Protein AF-A0A1Y2U1Z0-F1 (afdb_monomer)

Solvent-accessible surface area (backbone atoms only — not comparable to full-atom values): 20322 Å² total; per-residue (Å²): 133,85,79,78,80,79,57,68,66,59,58,60,18,61,78,70,79,44,52,59,65,59,48,50,52,50,51,52,52,51,51,53,50,52,52,52,51,52,52,51,52,51,52,52,54,53,51,51,51,52,54,51,52,53,52,53,55,49,56,67,71,64,58,74,78,81,71,81,80,78,84,80,82,85,84,84,85,88,86,83,93,69,95,77,79,91,70,69,69,64,55,59,54,50,51,51,51,50,52,54,52,50,52,52,50,53,51,50,52,53,52,53,52,51,51,49,54,50,52,51,50,56,53,51,52,53,51,52,52,52,48,56,64,56,69,68,61,69,80,91,72,76,81,85,75,82,87,79,87,76,86,82,86,87,81,90,84,85,80,92,75,82,90,73,91,73,90,79,89,88,82,72,78,77,73,67,76,69,64,70,79,69,59,91,85,63,47,76,63,58,52,55,51,49,51,51,50,63,69,40,84,89,56,51,69,70,47,36,33,52,54,50,54,45,66,66,60,54,90,43,50,38,29,28,46,62,44,55,35,55,52,40,43,76,66,73,62,77,71,56,57,66,55,54,41,48,42,55,46,68,38,92,47,60,88,82,73,49,53,60,68,33,40,29,44,70,83,74,80,73,55,101,82,57,70,70,62,70,67,57,50,42,83,45,47,91,48,64,67,60,35,51,50,52,38,43,76,44,62,36,46,61,47,96,62,62,48,68,63,77,80,61,56,70,86,75,77,81,66,65,86,120

Sequence (322 aa):
MELEPADPRRIAARAVGRTPEEHAAIEHMLARRRAKRAARSQQYQQHDNHRQIQKQQHQQHTQPRRTQQVQPSTSAAAAAAVNDVPGATNSAAELTLYHLRRLKQEYHQRRDASIEIKHELETAIQRIENHLLRSTRVPEQLPSMPRHSMMDDSPHHSPDYHSSESASDDSDSDMDAITYLEPPGSTRELVAIRTIIRTEPMLSDLSKIILLLVTQIPPGCFTTYSNIHQHLLSVWGECDVRQIGQVLTECPFTNYIVPCHRVVGSWSRLGPSAKPQLLDFGMHCQDIEDTYDRLRDEGVKFYDNGAPVGDPFSDFWGCPRI

Mean predicted aligned error: 18.96 Å

Secondary structure (DSSP, 8-state):
---PPPPHHHHHHHTTT--HHHHHHHHHHHHHHHHHHHHHHHHHHHHHHHHHHHHHHHHHHTS------PPPP------------TTSHHHHHHHHHHHHHHHHHHHHHHHHHHHHHHHHHHHHHHHHHHHHHHHT---S------------------------------SSSSSSTT---PPTT--HHHHHHHHHHHH-TTS-HHHHHHHHHHTTSPTT--EEHHHHHHHHHHHTS---HHHHHHHHHS-TTTTTTS-GGGEE-------TTS--------TT-S-HHHHHHHHHHTT--B-TTSPBSSPPP----SPPP-

Foldseek 3Di:
DDDDPDDVLCVVCVVVVHDSVVVVVVVVVVVVVVVVVVVVVVVVVVVVVVVVVVVVVVVVVPPPPPPDDDDDDDDDDDDDDDDDPPDDPVVVVVVVVVVVVVVVVVVVVVVVVVVVVVVVVVVVVVVVVVVVVVVPPDPPDDDDDDDDDDDDDDDDDDDDDDDDDDDDPPDDPPVVVPPDPPDVPDDPLLVVLLVCLVPPPPDDPVLSQLLNQQSVADQLAAAELVLSQVVCCVAPNDDDSVNSLVSLQPPPCNPPRGLLLRYFYDDPPDDPPDQLDQGRRGPNCPDSVVSLVRSVVSPFDADPSRHTDDDHDNPGDHGDDD

pLDDT: mean 74.1, std 17.86, range [37.25, 95.38]

Structure (mmCIF, N/CA/C/O backbone):
data_AF-A0A1Y2U1Z0-F1
#
_entry.id   AF-A0A1Y2U1Z0-F1
#
loop_
_atom_site.group_PDB
_atom_site.id
_atom_site.type_symbol
_atom_site.label_atom_id
_atom_site.label_alt_id
_atom_site.label_comp_id
_atom_site.label_asym_id
_atom_site.label_entity_id
_atom_site.label_seq_id
_atom_site.pdbx_PDB_ins_code
_atom_site.Cartn_x
_atom_site.Cartn_y
_atom_site.Cartn_z
_atom_site.occupancy
_atom_site.B_iso_or_equiv
_atom_site.auth_seq_id
_atom_site.auth_comp_id
_atom_site.auth_asym_id
_atom_site.auth_atom_id
_atom_site.pdbx_PDB_model_num
ATOM 1 N N . MET A 1 1 ? -18.611 -40.067 36.013 1.00 47.81 1 MET A N 1
ATOM 2 C CA . MET A 1 1 ? -18.573 -39.393 34.701 1.00 47.81 1 MET A CA 1
ATOM 3 C C . MET A 1 1 ? -17.312 -38.561 34.691 1.00 47.81 1 MET A C 1
ATOM 5 O O . MET A 1 1 ? -17.290 -37.514 35.322 1.00 47.81 1 MET A O 1
ATOM 9 N N . GLU A 1 2 ? -16.242 -39.095 34.110 1.00 48.12 2 GLU A N 1
ATOM 10 C CA . GLU A 1 2 ? -14.990 -38.360 33.928 1.00 48.12 2 GLU A CA 1
ATOM 11 C C . GLU A 1 2 ? -15.213 -37.313 32.833 1.00 48.12 2 GLU A C 1
ATOM 13 O O . GLU A 1 2 ? -15.616 -37.645 31.718 1.00 48.12 2 GLU A O 1
ATOM 18 N N . LEU A 1 3 ? -15.050 -36.039 33.186 1.00 55.03 3 LEU A N 1
ATOM 19 C CA . LEU A 1 3 ? -15.096 -34.935 32.235 1.00 55.03 3 LEU A CA 1
ATOM 20 C C . LEU A 1 3 ? -13.755 -34.900 31.501 1.00 55.03 3 LEU A C 1
ATOM 22 O O . LEU A 1 3 ? -12.739 -34.508 32.069 1.00 55.03 3 LEU A O 1
ATOM 26 N N . GLU A 1 4 ? -13.769 -35.341 30.246 1.00 66.44 4 GLU A N 1
ATOM 27 C CA . GLU A 1 4 ? -12.648 -35.216 29.312 1.00 66.44 4 GLU A CA 1
ATOM 28 C C . GLU A 1 4 ? -12.175 -33.746 29.241 1.00 66.44 4 GLU A C 1
ATOM 30 O O . GLU A 1 4 ? -13.004 -32.845 29.051 1.00 66.44 4 GLU A O 1
ATOM 35 N N . PRO A 1 5 ? -10.868 -33.471 29.409 1.00 66.31 5 PRO A N 1
ATOM 36 C CA . PRO A 1 5 ? -10.341 -32.114 29.381 1.00 66.31 5 PRO A CA 1
ATOM 37 C C . PRO A 1 5 ? -10.528 -31.503 27.989 1.00 66.31 5 PRO A C 1
ATOM 39 O O . PRO A 1 5 ? -10.154 -32.082 26.971 1.00 66.31 5 PRO A O 1
ATOM 42 N N . ALA A 1 6 ? -11.121 -30.310 27.942 1.00 59.62 6 ALA A N 1
ATOM 43 C CA . ALA A 1 6 ? -11.444 -29.634 26.693 1.00 59.62 6 ALA A CA 1
ATOM 44 C C . ALA A 1 6 ? -10.183 -29.365 25.848 1.00 59.62 6 ALA A C 1
ATOM 46 O O . ALA A 1 6 ? -9.275 -28.655 26.281 1.00 59.62 6 ALA A O 1
ATOM 47 N N . ASP A 1 7 ? -10.160 -29.899 24.622 1.00 76.19 7 ASP A N 1
ATOM 48 C CA . ASP A 1 7 ? -9.087 -29.680 23.648 1.00 76.19 7 ASP A CA 1
ATOM 49 C C . ASP A 1 7 ? -8.914 -28.169 23.366 1.00 76.19 7 ASP A C 1
ATOM 51 O O . ASP A 1 7 ? -9.848 -27.527 22.861 1.00 76.19 7 ASP A O 1
ATOM 55 N N . PRO A 1 8 ? -7.734 -27.578 23.640 1.00 66.31 8 PRO A N 1
ATOM 56 C CA . PRO A 1 8 ? -7.479 -26.153 23.430 1.00 66.31 8 PRO A CA 1
ATOM 57 C C . PRO A 1 8 ? -7.717 -25.701 21.980 1.00 66.31 8 PRO A C 1
ATOM 59 O O . PRO A 1 8 ? -8.066 -24.542 21.745 1.00 66.31 8 PRO A O 1
ATOM 62 N N . ARG A 1 9 ? -7.627 -26.608 20.996 1.00 59.41 9 ARG A N 1
ATOM 63 C CA . ARG A 1 9 ? -7.921 -26.301 19.585 1.00 59.41 9 ARG A CA 1
ATOM 64 C C . ARG A 1 9 ? -9.399 -26.007 19.339 1.00 59.41 9 ARG A C 1
ATOM 66 O O . ARG A 1 9 ? -9.727 -25.180 18.489 1.00 59.41 9 ARG A O 1
ATOM 73 N N . ARG A 1 10 ? -10.301 -26.629 20.105 1.00 58.94 10 ARG A N 1
ATOM 74 C CA . ARG A 1 10 ? -11.745 -26.356 20.027 1.00 58.94 10 ARG A CA 1
ATOM 75 C C . ARG A 1 10 ? -12.113 -25.000 20.625 1.00 58.94 10 ARG A C 1
ATOM 77 O O . ARG A 1 10 ? -13.063 -24.378 20.156 1.00 58.94 10 ARG A O 1
ATOM 84 N N . ILE A 1 11 ? -11.362 -24.528 21.621 1.00 58.69 11 ILE A N 1
ATOM 85 C CA . ILE A 1 11 ? -11.608 -23.239 22.282 1.00 58.69 11 ILE A CA 1
ATOM 86 C C . ILE A 1 11 ? -11.238 -22.076 21.347 1.00 58.69 11 ILE A C 1
ATOM 88 O O . ILE A 1 11 ? -12.025 -21.144 21.193 1.00 58.69 11 ILE A O 1
ATOM 92 N N . ALA A 1 12 ? -10.101 -22.169 20.647 1.00 56.72 12 ALA A N 1
ATOM 93 C CA . ALA A 1 12 ? -9.652 -21.139 19.704 1.00 56.72 12 ALA A CA 1
ATOM 94 C C . ALA A 1 12 ? -10.573 -20.990 18.474 1.00 56.72 12 ALA A C 1
ATOM 96 O O . ALA A 1 12 ? -10.869 -19.873 18.054 1.00 56.72 12 ALA A O 1
ATOM 97 N N . ALA A 1 13 ? -11.093 -22.098 17.929 1.00 54.03 13 ALA A N 1
ATOM 98 C CA . ALA A 1 13 ? -11.997 -22.069 16.772 1.00 54.03 13 ALA A CA 1
ATOM 99 C C . ALA A 1 13 ? -13.337 -21.365 17.079 1.00 54.03 13 ALA A C 1
ATOM 101 O O . ALA A 1 13 ? -13.866 -20.616 16.252 1.00 54.03 13 ALA A O 1
ATOM 102 N N . ARG A 1 14 ? -13.858 -21.542 18.303 1.00 53.19 14 ARG A N 1
ATOM 103 C CA . ARG A 1 14 ? -15.154 -20.990 18.732 1.00 53.19 14 ARG A CA 1
ATOM 104 C C . ARG A 1 14 ? -15.142 -19.465 18.876 1.00 53.19 14 ARG A C 1
ATOM 106 O O . ARG A 1 14 ? -16.174 -18.840 18.662 1.00 53.19 14 ARG A O 1
ATOM 113 N N . ALA A 1 15 ? -13.986 -18.868 19.175 1.00 54.25 15 ALA A N 1
ATOM 114 C CA . ALA A 1 15 ? -13.829 -17.419 19.325 1.00 54.25 15 ALA A CA 1
ATOM 115 C C . ALA A 1 15 ? -13.980 -16.639 18.003 1.00 54.25 15 ALA A C 1
ATOM 117 O O . ALA A 1 15 ? -14.253 -15.442 18.024 1.00 54.25 15 ALA A O 1
ATOM 118 N N . VAL A 1 16 ? -13.827 -17.309 16.854 1.00 62.38 16 VAL A N 1
ATOM 119 C CA . VAL A 1 16 ? -13.842 -16.676 15.519 1.00 62.38 16 VAL A CA 1
ATOM 120 C C . VAL A 1 16 ? -15.022 -17.168 14.666 1.00 62.38 16 VAL A C 1
ATOM 122 O O . VAL A 1 16 ? -15.126 -16.825 13.492 1.00 62.38 16 VAL A O 1
ATOM 125 N N . GLY A 1 17 ? -15.923 -17.978 15.236 1.00 73.88 17 GLY A N 1
ATOM 126 C CA . GLY A 1 17 ? -17.068 -18.545 14.515 1.00 73.88 17 GLY A CA 1
ATOM 127 C C . GLY A 1 17 ? -16.687 -19.518 13.391 1.00 73.88 17 GLY A C 1
ATOM 128 O O . GLY A 1 17 ? -17.481 -19.718 12.479 1.00 73.88 17 GLY A O 1
ATOM 129 N N . ARG A 1 18 ? -15.483 -20.104 13.432 1.00 78.12 18 ARG A N 1
ATOM 130 C CA . ARG A 1 18 ? -14.975 -21.033 12.409 1.00 78.12 18 ARG A CA 1
ATOM 131 C C . ARG A 1 18 ? -15.075 -22.473 12.883 1.00 78.12 18 ARG A C 1
ATOM 133 O O . ARG A 1 18 ? -14.987 -22.748 14.084 1.00 78.12 18 ARG A O 1
ATOM 140 N N . THR A 1 19 ? -15.211 -23.408 11.949 1.00 87.56 19 THR A N 1
ATOM 141 C CA . THR A 1 19 ? -15.118 -24.827 12.304 1.00 87.56 19 THR A CA 1
ATOM 142 C C . THR A 1 19 ? -13.666 -25.180 12.674 1.00 87.56 19 THR A C 1
ATOM 144 O O . THR A 1 19 ? -12.720 -24.550 12.188 1.00 87.56 19 THR A O 1
ATOM 147 N N . PRO A 1 20 ? -13.434 -26.186 13.538 1.00 81.19 20 PRO A N 1
ATOM 148 C CA . PRO A 1 20 ? -12.078 -26.650 13.843 1.00 81.19 20 PRO A CA 1
ATOM 149 C C . PRO A 1 20 ? -11.282 -27.061 12.592 1.00 81.19 20 PRO A C 1
ATOM 151 O O . PRO A 1 20 ? -10.065 -26.884 12.546 1.00 81.19 20 PRO A O 1
ATOM 154 N N . GLU A 1 21 ? -11.972 -27.569 11.568 1.00 84.06 21 GLU A N 1
ATOM 155 C CA . GLU A 1 21 ? -11.393 -27.982 10.287 1.00 84.06 21 GLU A CA 1
ATOM 156 C C . GLU A 1 21 ? -10.905 -26.780 9.467 1.00 84.06 21 GLU A C 1
ATOM 158 O O . GLU A 1 21 ? -9.769 -26.783 8.989 1.00 84.06 21 GLU A O 1
ATOM 163 N N . GLU A 1 22 ? -11.702 -25.710 9.374 1.00 73.75 22 GLU A N 1
ATOM 164 C CA . GLU A 1 22 ? -11.304 -24.455 8.719 1.00 73.75 22 GLU A CA 1
ATOM 165 C C . GLU A 1 22 ? -10.096 -23.816 9.409 1.00 73.75 22 GLU A C 1
ATOM 167 O O . GLU A 1 22 ? -9.158 -23.363 8.751 1.00 73.75 22 GLU A O 1
ATOM 172 N N . HIS A 1 23 ? -10.085 -23.811 10.745 1.00 77.75 23 HIS A N 1
ATOM 173 C CA . HIS A 1 23 ? -8.959 -23.286 11.512 1.00 77.75 23 HIS A CA 1
ATOM 174 C C . HIS A 1 23 ? -7.678 -24.096 11.259 1.00 77.75 23 HIS A C 1
ATOM 176 O O . HIS A 1 23 ? -6.613 -23.520 11.030 1.00 77.75 23 HIS A O 1
ATOM 182 N N . ALA A 1 24 ? -7.772 -25.430 11.243 1.00 80.25 24 ALA A N 1
ATOM 183 C CA . ALA A 1 24 ? -6.641 -26.301 10.932 1.00 80.25 24 ALA A CA 1
ATOM 184 C C . ALA A 1 24 ? -6.125 -26.097 9.496 1.00 80.25 24 ALA A C 1
ATOM 186 O O . ALA A 1 24 ? -4.911 -26.075 9.277 1.00 80.25 24 ALA A O 1
ATOM 187 N N . ALA A 1 25 ? -7.021 -25.892 8.525 1.00 81.06 25 ALA A N 1
ATOM 188 C CA . ALA A 1 25 ? -6.651 -25.617 7.139 1.00 81.06 25 ALA A CA 1
ATOM 189 C C . ALA A 1 25 ? -5.894 -24.283 6.992 1.00 81.06 25 ALA A C 1
ATOM 191 O O . ALA A 1 25 ? -4.881 -24.220 6.287 1.00 81.06 25 ALA A O 1
ATOM 192 N N . ILE A 1 26 ? -6.339 -23.233 7.690 1.00 74.06 26 ILE A N 1
ATOM 193 C CA . ILE A 1 26 ? -5.667 -21.925 7.707 1.00 74.06 26 ILE A CA 1
ATOM 194 C C . ILE A 1 26 ? -4.293 -22.031 8.372 1.00 74.06 26 ILE A C 1
ATOM 196 O O . ILE A 1 26 ? -3.307 -21.567 7.799 1.00 74.06 26 ILE A O 1
ATOM 200 N N . GLU A 1 27 ? -4.192 -22.688 9.529 1.00 82.38 27 GLU A N 1
ATOM 201 C CA . GLU A 1 27 ? -2.908 -22.914 10.205 1.00 82.38 27 GLU A CA 1
ATOM 202 C C . GLU A 1 27 ? -1.927 -23.685 9.315 1.00 82.38 27 GLU A C 1
ATOM 204 O O . GLU A 1 27 ? -0.770 -23.291 9.166 1.00 82.38 27 GLU A O 1
ATOM 209 N N . HIS A 1 28 ? -2.393 -24.730 8.628 1.00 88.50 28 HIS A N 1
ATOM 210 C CA . HIS A 1 28 ? -1.566 -25.483 7.688 1.00 88.50 28 HIS A CA 1
ATOM 211 C C . HIS A 1 28 ? -1.103 -24.619 6.498 1.00 88.50 28 HIS A C 1
ATOM 213 O O . HIS A 1 28 ? 0.063 -24.675 6.089 1.00 88.50 28 HIS A O 1
ATOM 219 N N . MET A 1 29 ? -1.981 -23.768 5.957 1.00 86.31 29 MET A N 1
ATOM 220 C CA . MET A 1 29 ? -1.635 -22.815 4.897 1.00 86.31 29 MET A CA 1
ATOM 221 C C . MET A 1 29 ? -0.574 -21.804 5.364 1.00 86.31 29 MET A C 1
ATOM 223 O O . MET A 1 29 ? 0.413 -21.568 4.658 1.00 86.31 29 MET A O 1
ATOM 227 N N . LEU A 1 30 ? -0.742 -21.235 6.561 1.00 76.88 30 LEU A N 1
ATOM 228 C CA . LEU A 1 30 ? 0.201 -20.292 7.163 1.00 76.88 30 LEU A CA 1
ATOM 229 C C . LEU A 1 30 ? 1.546 -20.958 7.462 1.00 76.88 30 LEU A C 1
ATOM 231 O O . LEU A 1 30 ? 2.589 -20.386 7.141 1.00 76.88 30 LEU A O 1
ATOM 235 N N . ALA A 1 31 ? 1.547 -22.183 7.989 1.00 86.31 31 ALA A N 1
ATOM 236 C CA . ALA A 1 31 ? 2.756 -22.971 8.204 1.00 86.31 31 ALA A CA 1
ATOM 237 C C . ALA A 1 31 ? 3.515 -23.209 6.888 1.00 86.31 31 ALA A C 1
ATOM 239 O O . ALA A 1 31 ? 4.725 -22.982 6.819 1.00 86.31 31 ALA A O 1
ATOM 240 N N . ARG A 1 32 ? 2.809 -23.558 5.802 1.00 89.12 32 ARG A N 1
ATOM 241 C CA . ARG A 1 32 ? 3.412 -23.728 4.470 1.00 89.12 32 ARG A CA 1
ATOM 242 C C . ARG A 1 32 ? 3.998 -22.421 3.925 1.00 89.12 32 ARG A C 1
ATOM 244 O O . ARG A 1 32 ? 5.070 -22.441 3.319 1.00 89.12 32 ARG A O 1
ATOM 251 N N . ARG A 1 33 ? 3.337 -21.279 4.158 1.00 79.31 33 ARG A N 1
ATOM 252 C CA . ARG A 1 33 ? 3.864 -19.945 3.807 1.00 79.31 33 ARG A CA 1
ATOM 253 C C . ARG A 1 33 ? 5.114 -19.595 4.620 1.00 79.31 33 ARG A C 1
ATOM 255 O O . ARG A 1 33 ? 6.099 -19.150 4.033 1.00 79.31 33 ARG A O 1
ATOM 262 N N . ARG A 1 34 ? 5.117 -19.848 5.935 1.00 84.00 34 ARG A N 1
ATOM 263 C CA . ARG A 1 34 ? 6.293 -19.659 6.809 1.00 84.00 34 ARG A CA 1
ATOM 264 C C . ARG A 1 34 ? 7.476 -20.513 6.340 1.00 84.00 34 ARG A C 1
ATOM 266 O O . ARG A 1 34 ? 8.573 -19.984 6.194 1.00 84.00 34 ARG A O 1
ATOM 273 N N . ALA A 1 35 ? 7.244 -21.786 6.011 1.00 87.19 35 ALA A N 1
ATOM 274 C CA . ALA A 1 35 ? 8.277 -22.686 5.495 1.00 87.19 35 ALA A CA 1
ATOM 275 C C . ALA 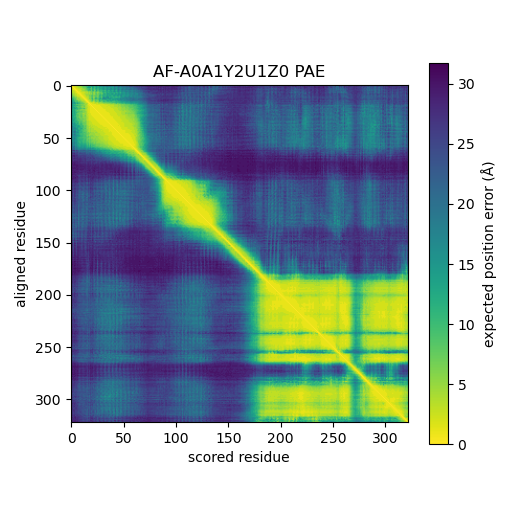A 1 35 ? 8.857 -22.212 4.149 1.00 87.19 35 ALA A C 1
ATOM 277 O O . ALA A 1 35 ? 10.075 -22.182 3.980 1.00 87.19 35 ALA A O 1
ATOM 278 N N . LYS A 1 36 ? 8.008 -21.767 3.210 1.00 84.94 36 LYS A N 1
ATOM 279 C CA . LYS A 1 36 ? 8.464 -21.181 1.936 1.00 84.94 36 LYS A CA 1
ATOM 280 C C . LYS A 1 36 ? 9.317 -19.925 2.144 1.00 84.94 36 LYS A C 1
ATOM 282 O O . LYS A 1 36 ? 10.363 -19.800 1.513 1.00 84.94 36 LYS A O 1
ATOM 287 N N . ARG A 1 37 ? 8.903 -19.018 3.038 1.00 77.44 37 ARG A N 1
ATOM 288 C CA . ARG A 1 37 ? 9.681 -17.812 3.380 1.00 77.44 37 ARG A CA 1
ATOM 289 C C . ARG A 1 37 ? 11.034 -18.164 3.999 1.00 77.44 37 ARG A C 1
ATOM 291 O O . ARG A 1 37 ? 12.042 -17.588 3.606 1.00 77.44 37 ARG A O 1
ATOM 298 N N . ALA A 1 38 ? 11.073 -19.139 4.909 1.00 82.69 38 ALA A N 1
ATOM 299 C CA . ALA A 1 38 ? 12.320 -19.609 5.511 1.00 82.69 38 ALA A CA 1
ATOM 300 C C . ALA A 1 38 ? 13.283 -20.195 4.462 1.00 82.69 38 ALA A C 1
ATOM 302 O O . ALA A 1 38 ? 14.462 -19.846 4.456 1.00 82.69 38 ALA A O 1
ATOM 303 N N . ALA A 1 39 ? 12.780 -21.011 3.530 1.00 86.31 39 ALA A N 1
ATOM 304 C CA . ALA A 1 39 ? 13.586 -21.573 2.445 1.00 86.31 39 ALA A CA 1
ATOM 305 C C . ALA A 1 39 ? 14.149 -20.487 1.507 1.00 86.31 39 ALA A C 1
ATOM 307 O O . ALA A 1 39 ? 15.342 -20.497 1.206 1.00 86.31 39 ALA A O 1
ATOM 308 N N . ARG A 1 40 ? 13.327 -19.505 1.100 1.00 80.56 40 ARG A N 1
ATOM 309 C CA . ARG A 1 40 ? 13.790 -18.357 0.295 1.00 80.56 40 ARG A CA 1
ATOM 310 C C . ARG A 1 40 ? 14.854 -17.543 1.040 1.00 80.56 40 ARG A C 1
ATOM 312 O O . ARG A 1 40 ? 15.879 -17.203 0.462 1.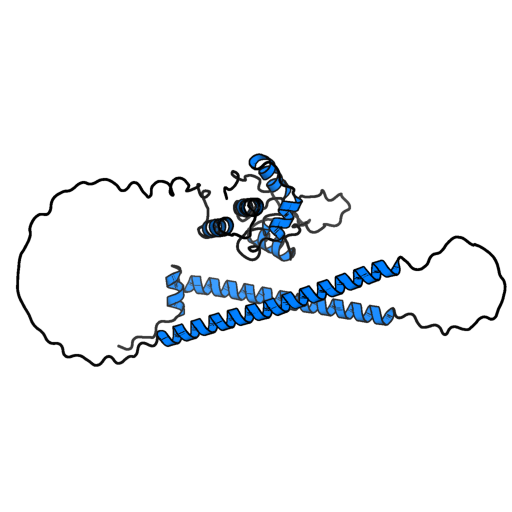00 80.56 40 ARG A O 1
ATOM 319 N N . SER A 1 41 ? 14.656 -17.285 2.335 1.00 82.31 41 SER A N 1
ATOM 320 C CA . SER A 1 41 ? 15.632 -16.565 3.164 1.00 82.31 41 SER A CA 1
ATOM 321 C C . SER A 1 41 ? 16.989 -17.281 3.220 1.00 82.31 41 SER A C 1
ATOM 323 O O . SER A 1 41 ? 18.026 -16.638 3.059 1.00 82.31 41 SER A O 1
ATOM 325 N N . GLN A 1 42 ? 16.996 -18.611 3.355 1.00 87.81 42 GLN A N 1
ATOM 326 C CA . GLN A 1 42 ? 18.227 -19.406 3.292 1.00 87.81 42 GLN A CA 1
ATOM 327 C C . GLN A 1 42 ? 18.904 -19.315 1.919 1.00 87.81 42 GLN A C 1
ATOM 329 O O . GLN A 1 42 ? 20.123 -19.160 1.846 1.00 87.81 42 GLN A O 1
ATOM 334 N N . GLN A 1 43 ? 18.132 -19.354 0.831 1.00 87.69 43 GLN A N 1
ATOM 335 C CA . GLN A 1 43 ? 18.663 -19.207 -0.525 1.00 87.69 43 GLN A CA 1
ATOM 336 C C . GLN A 1 43 ? 19.298 -17.822 -0.744 1.00 87.69 43 GLN A C 1
ATOM 338 O O . GLN A 1 43 ? 20.395 -17.729 -1.297 1.00 87.69 43 GLN A O 1
ATOM 343 N N . TYR A 1 44 ? 18.670 -16.753 -0.246 1.00 81.31 44 TYR A N 1
ATOM 344 C CA . TYR A 1 44 ? 19.239 -15.403 -0.280 1.00 81.31 44 TYR A CA 1
ATOM 345 C C . TYR A 1 44 ? 20.549 -15.301 0.508 1.00 81.31 44 TYR A C 1
ATOM 347 O O . TYR A 1 44 ? 21.519 -14.730 0.010 1.00 81.31 44 TYR A O 1
ATOM 355 N N . GLN A 1 45 ? 20.615 -15.901 1.701 1.00 85.19 45 GLN A N 1
ATOM 356 C CA . GLN A 1 45 ? 21.850 -15.951 2.491 1.00 85.19 45 GLN A CA 1
ATOM 357 C C . GLN A 1 45 ? 22.968 -16.707 1.761 1.00 85.19 45 GLN A C 1
ATOM 359 O O . GLN A 1 45 ? 24.114 -16.260 1.756 1.00 85.19 45 GLN A O 1
ATOM 364 N N . GLN A 1 46 ? 22.651 -17.824 1.099 1.00 90.19 46 GLN A N 1
ATOM 365 C CA . GLN A 1 46 ? 23.623 -18.564 0.289 1.00 90.19 46 GLN A CA 1
ATOM 366 C C . GLN A 1 46 ? 24.132 -17.733 -0.893 1.00 90.19 46 GLN A C 1
ATOM 368 O O . GLN A 1 46 ? 25.337 -17.713 -1.155 1.00 90.19 46 GLN A O 1
ATOM 373 N N . HIS A 1 47 ? 23.239 -17.018 -1.581 1.00 86.38 47 HIS A N 1
ATOM 374 C CA . HIS A 1 47 ? 23.609 -16.172 -2.711 1.00 86.38 47 HIS A CA 1
ATOM 375 C C . HIS A 1 47 ? 24.483 -14.983 -2.282 1.00 86.38 47 HIS A C 1
ATOM 377 O O . HIS A 1 47 ? 25.489 -14.693 -2.936 1.00 86.38 47 HIS A O 1
ATOM 383 N N . ASP A 1 48 ? 24.166 -14.331 -1.158 1.00 86.69 48 ASP A N 1
ATOM 384 C CA . ASP A 1 48 ? 24.994 -13.236 -0.642 1.00 86.69 48 ASP A CA 1
ATOM 385 C C . ASP A 1 48 ? 26.372 -13.734 -0.184 1.00 86.69 48 ASP A C 1
ATOM 387 O O . ASP A 1 48 ? 27.391 -13.149 -0.555 1.00 86.69 48 ASP A O 1
ATOM 391 N N . ASN A 1 49 ? 26.437 -14.882 0.500 1.00 89.06 49 ASN A N 1
ATOM 392 C CA . ASN A 1 49 ? 27.706 -15.528 0.846 1.00 89.06 49 ASN A CA 1
ATOM 393 C C . ASN A 1 49 ? 28.547 -15.836 -0.402 1.00 89.06 49 ASN A C 1
ATOM 395 O O . ASN A 1 49 ? 29.741 -15.533 -0.435 1.00 89.06 49 ASN A O 1
ATOM 399 N N . HIS A 1 50 ? 27.936 -16.381 -1.458 1.00 92.00 50 HIS A N 1
ATOM 400 C CA . HIS A 1 50 ? 28.638 -16.657 -2.712 1.00 92.00 50 HIS A CA 1
ATOM 401 C C . HIS A 1 50 ? 29.193 -15.375 -3.349 1.00 92.00 50 HIS A C 1
ATOM 403 O O . HIS A 1 50 ? 30.358 -15.322 -3.751 1.00 92.00 50 HIS A O 1
ATOM 409 N N . ARG A 1 51 ? 28.395 -14.301 -3.372 1.00 90.38 51 ARG A N 1
ATOM 410 C CA . ARG A 1 51 ? 28.816 -12.987 -3.872 1.00 90.38 51 ARG A CA 1
ATOM 411 C C . ARG A 1 51 ? 29.973 -12.403 -3.056 1.00 90.38 51 ARG A C 1
ATOM 413 O O . ARG A 1 51 ? 30.875 -11.788 -3.628 1.00 90.38 51 ARG A O 1
ATOM 420 N N . GLN A 1 52 ? 29.971 -12.584 -1.737 1.00 91.62 52 GLN A N 1
ATOM 421 C CA . GLN A 1 52 ? 31.066 -12.146 -0.869 1.00 91.62 52 GLN A CA 1
ATOM 422 C C . GLN A 1 52 ? 32.355 -12.935 -1.135 1.00 91.62 52 GLN A C 1
ATOM 424 O O . GLN A 1 52 ? 33.416 -12.320 -1.257 1.00 91.62 52 GLN A O 1
ATOM 429 N N . ILE A 1 53 ? 32.270 -14.257 -1.314 1.00 93.12 53 ILE A N 1
ATOM 430 C CA . ILE A 1 53 ? 33.421 -15.105 -1.667 1.00 93.12 53 ILE A CA 1
ATOM 431 C C . ILE A 1 53 ? 34.031 -14.660 -3.001 1.00 93.12 53 ILE A C 1
ATOM 433 O O . ILE A 1 53 ? 35.242 -14.457 -3.083 1.00 93.12 53 ILE A O 1
ATOM 437 N N . GLN A 1 54 ? 33.209 -14.423 -4.028 1.00 90.81 54 GLN A N 1
ATOM 438 C CA . GLN A 1 54 ? 33.696 -13.932 -5.323 1.00 90.81 54 GLN A CA 1
ATOM 439 C C . GLN A 1 54 ? 34.40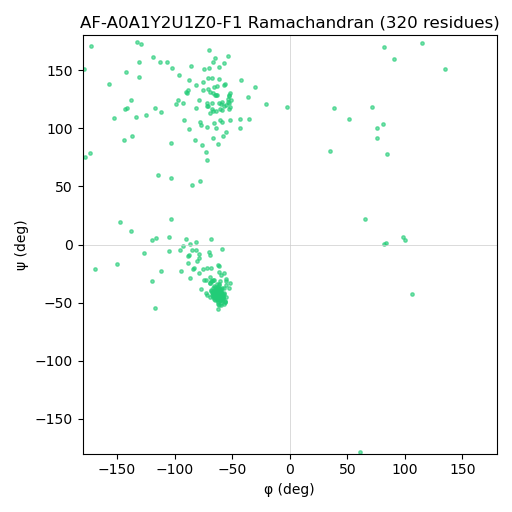4 -12.574 -5.202 1.00 90.81 54 GLN A C 1
ATOM 441 O O . GLN A 1 54 ? 35.464 -12.368 -5.794 1.00 90.81 54 GLN A O 1
ATOM 446 N N . LYS A 1 55 ? 33.863 -11.646 -4.398 1.00 90.31 55 LYS A N 1
ATOM 447 C CA . LYS A 1 55 ? 34.512 -10.351 -4.137 1.00 90.31 55 LYS A CA 1
ATOM 448 C C . LYS A 1 55 ? 35.869 -10.513 -3.450 1.00 90.31 55 LYS A C 1
ATOM 450 O O . LYS A 1 55 ? 36.809 -9.815 -3.824 1.00 90.31 55 LYS A O 1
ATOM 455 N N . GLN A 1 56 ? 35.985 -11.418 -2.478 1.00 89.88 56 GLN A N 1
ATOM 456 C CA . GLN A 1 56 ? 37.255 -11.691 -1.797 1.00 89.88 56 GLN A CA 1
ATOM 457 C C . GLN A 1 56 ? 38.290 -12.296 -2.755 1.00 89.88 56 GLN A C 1
ATOM 459 O O . GLN A 1 56 ? 39.433 -11.845 -2.775 1.00 89.88 56 GLN A O 1
ATOM 464 N N . GLN A 1 57 ? 37.888 -13.249 -3.603 1.00 89.88 57 GLN A N 1
ATOM 465 C CA . GLN A 1 57 ? 38.771 -13.835 -4.619 1.00 89.88 57 GLN A CA 1
ATOM 466 C C . GLN A 1 57 ? 39.255 -12.789 -5.630 1.00 89.88 57 GLN A C 1
ATOM 468 O O . GLN A 1 57 ? 40.439 -12.751 -5.966 1.00 89.88 57 GLN A O 1
ATOM 473 N N . HIS A 1 58 ? 38.368 -11.891 -6.070 1.00 86.56 58 HIS A N 1
ATOM 474 C CA . HIS A 1 58 ? 38.749 -10.821 -6.987 1.00 86.56 58 HIS A CA 1
ATOM 475 C C . HIS A 1 58 ? 39.793 -9.887 -6.360 1.00 86.56 58 HIS A C 1
ATOM 477 O O . HIS A 1 58 ? 40.808 -9.608 -6.996 1.00 86.56 58 HIS A O 1
ATOM 483 N N . GLN A 1 59 ? 39.604 -9.483 -5.096 1.00 84.31 59 GLN A N 1
ATOM 484 C CA . GLN A 1 59 ? 40.547 -8.624 -4.364 1.00 84.31 59 GLN A CA 1
ATOM 485 C C . GLN A 1 59 ? 41.925 -9.270 -4.161 1.00 84.31 59 GLN A C 1
ATOM 487 O O . GLN A 1 59 ? 42.936 -8.569 -4.191 1.00 84.31 59 GLN A O 1
ATOM 492 N N . GLN A 1 60 ? 41.994 -10.594 -3.985 1.00 79.38 60 GLN A N 1
ATOM 493 C CA . GLN A 1 60 ? 43.273 -11.304 -3.872 1.00 79.38 60 GLN A CA 1
ATOM 494 C C . GLN A 1 60 ? 44.051 -11.318 -5.196 1.00 79.38 60 GLN A C 1
ATOM 496 O O . GLN A 1 60 ? 45.277 -11.227 -5.182 1.00 79.38 60 GLN A O 1
ATOM 501 N N . HIS A 1 61 ? 43.362 -11.360 -6.340 1.00 76.31 61 HIS A N 1
ATOM 502 C CA . HIS A 1 61 ? 44.007 -11.312 -7.655 1.00 76.31 61 HIS A CA 1
ATOM 503 C C . HIS A 1 61 ? 44.347 -9.900 -8.147 1.00 76.31 61 HIS A C 1
ATOM 505 O O . HIS A 1 61 ? 45.218 -9.766 -9.004 1.00 76.31 61 HIS A O 1
ATOM 511 N N . THR A 1 62 ? 43.719 -8.849 -7.609 1.00 71.00 62 THR A N 1
ATOM 512 C CA . THR A 1 62 ? 44.016 -7.458 -8.005 1.00 71.00 62 THR A CA 1
ATOM 513 C C . THR A 1 62 ? 45.118 -6.790 -7.187 1.00 71.00 62 THR A C 1
ATOM 515 O O . THR A 1 62 ? 45.391 -5.613 -7.415 1.00 71.00 62 THR A O 1
ATOM 518 N N . GLN A 1 63 ? 45.787 -7.493 -6.265 1.00 59.06 63 GLN A N 1
ATOM 519 C CA . GLN A 1 63 ? 46.956 -6.916 -5.602 1.00 59.06 63 GLN A CA 1
ATOM 520 C C . GLN A 1 63 ? 48.059 -6.667 -6.643 1.00 59.06 63 GLN A C 1
ATOM 522 O O . GLN A 1 63 ? 48.564 -7.627 -7.236 1.00 59.06 63 GLN A O 1
ATOM 527 N N . PRO A 1 64 ? 48.441 -5.401 -6.901 1.00 54.53 64 PRO A N 1
ATOM 528 C CA . PRO A 1 64 ? 49.480 -5.100 -7.866 1.00 54.53 64 PRO A CA 1
ATOM 529 C C . PRO A 1 64 ? 50.765 -5.759 -7.382 1.00 54.53 64 PRO A C 1
ATOM 531 O O . PRO A 1 64 ? 51.235 -5.515 -6.268 1.00 54.53 64 PRO A O 1
ATOM 534 N N . ARG A 1 65 ? 51.323 -6.630 -8.228 1.00 54.00 65 ARG A N 1
ATOM 535 C CA . ARG A 1 65 ? 52.651 -7.211 -8.045 1.00 54.00 65 ARG A CA 1
ATOM 536 C C . ARG A 1 65 ? 53.596 -6.035 -7.816 1.00 54.00 65 ARG A C 1
ATOM 538 O O . ARG A 1 65 ? 53.839 -5.263 -8.738 1.00 54.00 65 ARG A O 1
ATOM 545 N N . ARG A 1 66 ? 54.052 -5.862 -6.573 1.00 52.16 66 ARG A N 1
ATOM 546 C CA . ARG A 1 66 ? 54.980 -4.810 -6.151 1.00 52.16 66 ARG A CA 1
ATOM 547 C C . ARG A 1 66 ? 56.283 -5.031 -6.918 1.00 52.16 66 ARG A C 1
ATOM 549 O O . ARG A 1 66 ? 57.153 -5.773 -6.473 1.00 52.16 66 ARG A O 1
ATOM 556 N N . THR A 1 67 ? 56.367 -4.481 -8.125 1.00 53.88 67 THR A N 1
ATOM 557 C CA . THR A 1 67 ? 57.578 -4.465 -8.937 1.00 53.88 67 THR A CA 1
ATOM 558 C C . THR A 1 67 ? 58.638 -3.758 -8.117 1.00 53.88 67 THR A C 1
ATOM 560 O O . THR A 1 67 ? 58.471 -2.595 -7.750 1.00 53.88 67 THR A O 1
ATOM 563 N N . GLN A 1 68 ? 59.685 -4.503 -7.765 1.00 54.44 68 GLN A N 1
ATOM 564 C CA . GLN A 1 68 ? 60.872 -3.967 -7.121 1.00 54.44 68 GLN A CA 1
ATOM 565 C C . GLN A 1 68 ? 61.376 -2.799 -7.965 1.00 54.44 68 GLN A C 1
ATOM 567 O O . GLN A 1 68 ? 61.693 -2.942 -9.145 1.00 54.44 68 GLN A O 1
ATOM 572 N N . GLN A 1 69 ? 61.347 -1.626 -7.348 1.00 47.81 69 GLN A N 1
ATOM 573 C CA . GLN A 1 69 ? 61.709 -0.357 -7.939 1.00 47.81 69 GLN A CA 1
ATOM 574 C C . GLN A 1 69 ? 63.233 -0.344 -8.103 1.00 47.81 69 GLN A C 1
ATOM 576 O O . GLN A 1 69 ? 63.973 -0.166 -7.138 1.00 47.81 69 GLN A O 1
ATOM 581 N N . VAL A 1 70 ? 63.701 -0.598 -9.324 1.00 51.62 70 VAL A N 1
ATOM 582 C CA . VAL A 1 70 ? 65.086 -0.338 -9.725 1.00 51.62 70 VAL A CA 1
ATOM 583 C C . VAL A 1 70 ? 65.241 1.179 -9.827 1.00 51.62 70 VAL A C 1
ATOM 585 O O . VAL A 1 70 ? 64.485 1.831 -10.546 1.00 51.62 70 VAL A O 1
ATOM 588 N N . GLN A 1 71 ? 66.179 1.744 -9.067 1.00 46.84 71 GLN A N 1
ATOM 589 C CA . GLN A 1 71 ? 66.511 3.169 -9.111 1.00 46.84 71 GLN A CA 1
ATOM 590 C C . GLN A 1 71 ? 67.142 3.533 -10.463 1.00 46.84 71 GLN A C 1
ATOM 592 O O . GLN A 1 71 ? 68.129 2.899 -10.839 1.00 46.84 71 GLN A O 1
ATOM 597 N N . PRO A 1 72 ? 66.673 4.584 -11.159 1.00 47.09 72 PRO A N 1
ATOM 598 C CA . PRO A 1 72 ? 67.463 5.244 -12.178 1.00 47.09 72 PRO A CA 1
ATOM 599 C C . PRO A 1 72 ? 68.139 6.489 -11.596 1.00 47.09 72 PRO A C 1
ATOM 601 O O . PRO A 1 72 ? 67.513 7.394 -11.044 1.00 47.09 72 PRO A O 1
ATOM 604 N N . SER A 1 73 ? 69.456 6.506 -11.743 1.00 50.31 73 SER A N 1
ATOM 605 C CA . SER A 1 73 ? 70.336 7.644 -11.537 1.00 50.31 73 SER A CA 1
ATOM 606 C C . SER A 1 73 ? 70.029 8.785 -12.515 1.00 50.31 73 SER A C 1
ATOM 608 O O . SER A 1 73 ? 70.004 8.580 -13.724 1.00 50.31 73 SER A O 1
ATOM 610 N N . THR A 1 74 ? 69.856 9.980 -11.947 1.00 52.50 74 THR A N 1
ATOM 611 C CA . THR A 1 74 ? 70.253 11.310 -12.448 1.00 52.50 74 THR A CA 1
ATOM 612 C C . THR A 1 74 ? 70.132 11.634 -13.947 1.00 52.50 74 THR A C 1
ATOM 614 O O . THR A 1 74 ? 70.944 11.199 -14.760 1.00 52.50 74 THR A O 1
ATOM 617 N N . SER A 1 75 ? 69.283 12.625 -14.239 1.00 48.81 75 SER A N 1
ATOM 618 C CA . SER A 1 75 ? 69.630 13.935 -14.843 1.00 48.81 75 SER A CA 1
ATOM 619 C C . SER A 1 75 ? 68.693 14.378 -15.978 1.00 48.81 75 SER A C 1
ATOM 621 O O . SER A 1 75 ? 68.146 13.555 -16.699 1.00 48.81 75 SER A O 1
ATOM 623 N N . ALA A 1 76 ? 68.583 15.709 -16.109 1.00 39.53 76 ALA A N 1
ATOM 624 C CA . ALA A 1 76 ? 67.881 16.502 -17.130 1.00 39.53 76 ALA A CA 1
ATOM 625 C C . ALA A 1 76 ? 66.343 16.554 -16.981 1.00 39.53 76 ALA A C 1
ATOM 627 O O . ALA A 1 76 ? 65.634 15.622 -17.328 1.00 39.53 76 ALA A O 1
ATOM 628 N N . ALA A 1 77 ? 65.761 17.531 -16.280 1.00 44.31 77 ALA A N 1
ATOM 629 C CA . ALA A 1 77 ? 65.657 18.971 -16.569 1.00 44.31 77 ALA A CA 1
ATOM 630 C C . ALA A 1 77 ? 64.691 19.331 -17.720 1.00 44.31 77 ALA A C 1
ATOM 632 O O . ALA A 1 77 ? 64.948 19.039 -18.881 1.00 44.31 77 ALA A O 1
ATOM 633 N N . ALA A 1 78 ? 63.667 20.098 -17.320 1.00 46.59 78 ALA A N 1
ATOM 634 C CA . ALA A 1 78 ? 62.891 21.084 -18.078 1.00 46.59 78 ALA A CA 1
ATOM 635 C C . ALA A 1 78 ? 61.834 20.598 -19.089 1.00 46.59 78 ALA A C 1
ATOM 637 O O . ALA A 1 78 ? 62.134 20.367 -20.252 1.00 46.59 78 ALA A O 1
ATOM 638 N N . ALA A 1 79 ? 60.561 20.624 -18.669 1.00 41.47 79 ALA A N 1
ATOM 639 C CA . ALA A 1 79 ? 59.501 21.427 -19.301 1.00 41.47 79 ALA A CA 1
ATOM 640 C C . ALA A 1 79 ? 58.158 21.248 -18.561 1.00 41.47 79 ALA A C 1
ATOM 642 O O . ALA A 1 79 ? 57.878 20.178 -18.036 1.00 41.47 79 ALA A O 1
ATOM 643 N N . ALA A 1 80 ? 57.329 22.295 -18.612 1.00 40.72 80 ALA A N 1
ATOM 644 C CA . ALA A 1 80 ? 55.927 22.381 -18.179 1.00 40.72 80 ALA A CA 1
ATOM 645 C C . ALA A 1 80 ? 55.667 22.687 -16.691 1.00 40.72 80 ALA A C 1
ATOM 647 O O . ALA A 1 80 ? 55.251 21.850 -15.897 1.00 40.72 80 ALA A O 1
ATOM 648 N N . ALA A 1 81 ? 55.819 23.971 -16.364 1.00 50.28 81 ALA A N 1
ATOM 649 C CA . ALA A 1 81 ? 55.080 24.617 -15.291 1.00 50.28 81 ALA A CA 1
ATOM 650 C C . ALA A 1 81 ? 53.651 24.926 -15.777 1.00 50.28 81 ALA A C 1
ATOM 652 O O . ALA A 1 81 ? 53.444 25.885 -16.516 1.00 50.28 81 ALA A O 1
ATOM 653 N N . VAL A 1 82 ? 52.674 24.121 -15.359 1.00 45.72 82 VAL A N 1
ATOM 654 C CA . VAL A 1 82 ? 51.264 24.518 -15.248 1.00 45.72 82 VAL A CA 1
ATOM 655 C C . VAL A 1 82 ? 50.753 23.930 -13.937 1.00 45.72 82 VAL A C 1
ATOM 657 O O . VAL A 1 82 ? 50.913 22.743 -13.685 1.00 45.72 82 VAL A O 1
ATOM 660 N N . ASN A 1 83 ? 50.224 24.816 -13.096 1.00 50.03 83 ASN A N 1
ATOM 661 C CA . ASN A 1 83 ? 49.738 24.598 -11.737 1.00 50.03 83 ASN A CA 1
ATOM 662 C C . ASN A 1 83 ? 49.056 23.241 -11.509 1.00 50.03 83 ASN A C 1
ATOM 664 O O . ASN A 1 83 ? 47.903 23.056 -11.892 1.00 50.03 83 ASN A O 1
ATOM 668 N N . ASP A 1 84 ? 49.741 22.360 -10.786 1.00 43.69 84 ASP A N 1
ATOM 669 C CA . ASP A 1 84 ? 49.154 21.193 -10.143 1.00 43.69 84 ASP A CA 1
ATOM 670 C C . ASP A 1 84 ? 49.228 21.439 -8.632 1.00 43.69 84 ASP A C 1
ATOM 672 O O . ASP A 1 84 ? 50.312 21.552 -8.057 1.00 43.69 84 ASP A O 1
ATOM 676 N N . VAL A 1 85 ? 48.070 21.589 -7.986 1.00 50.66 85 VAL A N 1
ATOM 677 C CA . VAL A 1 85 ? 47.936 21.547 -6.523 1.00 50.66 85 VAL A CA 1
ATOM 678 C C . VAL A 1 85 ? 47.358 20.170 -6.186 1.00 50.66 85 VAL A C 1
ATOM 680 O O . VAL A 1 85 ? 46.135 20.018 -6.105 1.00 50.66 85 VAL A O 1
ATOM 683 N N . PRO A 1 86 ? 48.197 19.133 -6.009 1.00 49.47 86 PRO A N 1
ATOM 684 C CA . PRO A 1 86 ? 47.732 17.805 -5.654 1.00 49.47 86 PRO A CA 1
ATOM 685 C C . PRO A 1 86 ? 47.524 17.776 -4.139 1.00 49.47 86 PRO A C 1
ATOM 687 O O . PRO A 1 86 ? 48.444 17.503 -3.373 1.00 49.47 86 PRO A O 1
ATOM 690 N N . GLY A 1 87 ? 46.324 18.118 -3.671 1.00 50.97 87 GLY A N 1
ATOM 691 C CA . GLY A 1 87 ? 46.068 18.075 -2.226 1.00 50.97 87 GLY A CA 1
ATOM 692 C C . GLY A 1 87 ? 44.627 18.230 -1.759 1.00 50.97 87 GLY A C 1
ATOM 693 O O . GLY A 1 87 ? 44.310 17.787 -0.660 1.00 50.97 87 GLY A O 1
ATOM 694 N N . ALA A 1 88 ? 43.729 18.809 -2.561 1.00 50.81 88 ALA A N 1
ATOM 695 C CA . ALA A 1 88 ? 42.388 19.156 -2.073 1.00 50.81 88 ALA A CA 1
ATOM 696 C C . ALA A 1 88 ? 41.300 18.094 -2.337 1.00 50.81 88 ALA A C 1
ATOM 698 O O . ALA A 1 88 ? 40.298 18.060 -1.627 1.00 50.81 88 ALA A O 1
ATOM 699 N N . THR A 1 89 ? 41.467 17.205 -3.321 1.00 54.53 89 THR A N 1
ATOM 700 C CA . THR A 1 89 ? 40.393 16.281 -3.749 1.00 54.53 89 THR A CA 1
ATOM 701 C C . THR A 1 89 ? 40.327 14.983 -2.941 1.00 54.53 89 THR A C 1
ATOM 703 O O . THR A 1 89 ? 39.237 14.444 -2.750 1.00 54.53 89 THR A O 1
ATOM 706 N N . ASN A 1 90 ? 41.451 14.510 -2.391 1.00 57.75 90 ASN A N 1
ATOM 707 C CA . ASN A 1 90 ? 41.466 13.307 -1.547 1.00 57.75 90 ASN A CA 1
ATOM 708 C C . ASN A 1 90 ? 40.758 13.534 -0.202 1.00 57.75 90 ASN A C 1
ATOM 710 O O . ASN A 1 90 ? 40.077 12.638 0.289 1.00 57.75 90 ASN A O 1
ATOM 714 N N . SER A 1 91 ? 40.827 14.752 0.344 1.00 71.19 91 SER A N 1
ATOM 715 C CA . SER A 1 91 ? 40.209 15.101 1.631 1.00 71.19 91 SER A CA 1
ATOM 716 C C . SER A 1 91 ? 38.677 14.983 1.607 1.00 71.19 91 SER A C 1
ATOM 718 O O . SER A 1 91 ? 38.075 14.411 2.515 1.00 71.19 91 SER A O 1
ATOM 720 N N . ALA A 1 92 ? 38.023 15.433 0.529 1.00 69.75 92 ALA A N 1
ATOM 721 C CA . ALA A 1 92 ? 36.565 15.351 0.405 1.00 69.75 92 ALA A CA 1
ATOM 722 C C . ALA A 1 92 ? 36.064 13.899 0.269 1.00 69.75 92 ALA A C 1
ATOM 724 O O . ALA A 1 92 ? 35.045 13.524 0.857 1.00 69.75 92 ALA A O 1
ATOM 725 N N . ALA A 1 93 ? 36.796 13.063 -0.472 1.00 70.69 93 ALA A N 1
ATOM 726 C CA . ALA A 1 93 ? 36.482 11.643 -0.607 1.00 70.69 93 ALA A CA 1
ATOM 727 C C . ALA A 1 93 ? 36.682 10.890 0.721 1.00 70.69 93 ALA A C 1
ATOM 729 O O . ALA A 1 93 ? 35.838 10.077 1.103 1.00 70.69 93 ALA A O 1
ATOM 730 N N . GLU A 1 94 ? 37.750 11.197 1.462 1.00 77.31 94 GLU A N 1
ATOM 731 C CA . GLU A 1 94 ? 38.013 10.620 2.784 1.00 77.31 94 GLU A CA 1
ATOM 732 C C . GLU A 1 94 ? 36.956 11.020 3.820 1.00 77.31 94 GLU A C 1
ATOM 734 O O . GLU A 1 94 ? 36.450 10.154 4.539 1.00 77.31 94 GLU A O 1
ATOM 739 N N . LEU A 1 95 ? 36.545 12.293 3.843 1.00 80.31 95 LEU A N 1
ATOM 740 C CA . LEU A 1 95 ? 35.441 12.770 4.683 1.00 80.31 95 LEU A CA 1
ATOM 741 C C . LEU A 1 95 ? 34.125 12.059 4.343 1.00 80.31 95 LEU A C 1
ATOM 743 O O . LEU A 1 95 ? 33.411 11.603 5.238 1.00 80.31 95 LEU A O 1
ATOM 747 N N . THR A 1 96 ? 33.823 11.885 3.056 1.00 76.62 96 THR A N 1
ATOM 748 C CA . THR A 1 96 ? 32.614 11.172 2.612 1.00 76.62 96 THR A CA 1
ATOM 749 C C . THR A 1 96 ? 32.633 9.705 3.055 1.00 76.62 96 THR A C 1
ATOM 751 O O . THR A 1 96 ? 31.640 9.192 3.575 1.00 76.62 96 THR A O 1
ATOM 754 N N . LEU A 1 97 ? 33.777 9.024 2.922 1.00 78.19 97 LEU A N 1
ATOM 755 C CA . LEU A 1 97 ? 33.947 7.648 3.398 1.00 78.19 97 LEU A CA 1
ATOM 756 C C . LEU A 1 97 ? 33.827 7.541 4.922 1.00 78.19 97 LEU A C 1
ATOM 758 O O . LEU A 1 97 ? 33.241 6.576 5.419 1.00 78.19 97 LEU A O 1
ATOM 762 N N . TYR A 1 98 ? 34.348 8.518 5.665 1.00 88.38 98 TYR A N 1
ATOM 763 C CA . TYR A 1 98 ? 34.183 8.595 7.114 1.00 88.38 98 TYR A CA 1
ATOM 764 C C . TYR A 1 98 ? 32.702 8.715 7.505 1.00 88.38 98 TYR A C 1
ATOM 766 O O . TYR A 1 98 ? 32.221 7.930 8.327 1.00 88.38 98 TYR A O 1
ATOM 774 N N . HIS A 1 99 ? 31.948 9.612 6.861 1.00 84.06 99 HIS A N 1
ATOM 775 C CA . HIS A 1 99 ? 30.513 9.773 7.113 1.00 84.06 99 HIS A CA 1
ATOM 776 C C . HIS A 1 99 ? 29.709 8.510 6.785 1.00 84.06 99 HIS A C 1
ATOM 778 O O . HIS A 1 99 ? 28.875 8.094 7.588 1.00 84.06 99 HIS A O 1
ATOM 784 N N . LEU A 1 100 ? 29.996 7.842 5.664 1.00 81.81 100 LEU A N 1
ATOM 785 C CA . LEU A 1 100 ? 29.334 6.583 5.306 1.00 81.81 100 LEU A CA 1
ATOM 786 C C . LEU A 1 100 ? 29.626 5.459 6.310 1.00 81.81 100 LEU A C 1
ATOM 788 O O . LEU A 1 100 ? 28.722 4.703 6.666 1.00 81.81 100 LEU A O 1
ATOM 792 N N . ARG A 1 101 ? 30.868 5.349 6.804 1.00 89.38 101 ARG A N 1
ATOM 793 C CA . ARG A 1 101 ? 31.220 4.373 7.853 1.00 89.38 101 ARG A CA 1
ATOM 794 C C . ARG A 1 101 ? 30.475 4.656 9.151 1.00 89.38 101 ARG A C 1
ATOM 796 O O . ARG A 1 101 ? 29.953 3.720 9.752 1.00 89.38 101 ARG A O 1
ATOM 803 N N . ARG A 1 102 ? 30.384 5.928 9.546 1.00 91.19 102 ARG A N 1
ATOM 804 C CA . ARG A 1 102 ? 29.636 6.350 10.732 1.00 91.19 102 ARG A CA 1
ATOM 805 C C . ARG A 1 102 ? 28.145 6.029 10.603 1.00 91.19 102 ARG A C 1
ATOM 807 O O . ARG A 1 102 ? 27.604 5.377 11.487 1.00 91.19 102 ARG A O 1
ATOM 814 N N . LEU A 1 103 ? 27.504 6.387 9.487 1.00 80.12 103 LEU A N 1
ATOM 815 C CA . LEU A 1 103 ? 26.091 6.067 9.237 1.00 80.12 103 LEU A CA 1
ATOM 816 C C . LEU A 1 103 ? 25.833 4.557 9.242 1.00 80.12 103 LEU A C 1
ATOM 818 O O . LEU A 1 103 ? 24.849 4.094 9.813 1.00 80.12 103 LEU A O 1
ATOM 822 N N . LYS A 1 104 ? 26.742 3.766 8.657 1.00 82.50 104 LYS A N 1
ATOM 823 C CA . LYS A 1 104 ? 26.663 2.302 8.705 1.00 82.50 104 LYS A CA 1
ATOM 824 C C . LYS A 1 104 ? 26.740 1.775 10.142 1.00 82.50 104 LYS A C 1
ATOM 826 O O . LYS A 1 104 ? 26.006 0.854 10.492 1.00 82.50 104 LYS A O 1
ATOM 831 N N . GLN A 1 105 ? 27.615 2.340 10.971 1.00 87.19 105 GLN A N 1
ATOM 832 C CA . GLN A 1 105 ? 27.742 1.958 12.377 1.00 87.19 105 GLN A CA 1
ATOM 833 C C . GLN A 1 105 ? 26.490 2.331 13.183 1.00 87.19 105 GLN A C 1
ATOM 835 O O . GLN A 1 105 ? 25.977 1.490 13.916 1.00 87.19 105 GLN A O 1
ATOM 840 N N . GLU A 1 106 ? 25.959 3.541 12.997 1.00 84.75 106 GLU A N 1
ATOM 841 C CA . GLU A 1 106 ? 24.710 3.991 13.629 1.00 84.75 106 GLU A CA 1
ATOM 842 C C . GLU A 1 106 ? 23.517 3.115 13.205 1.00 84.75 106 GLU A C 1
ATOM 844 O O . GLU A 1 106 ? 22.694 2.738 14.038 1.00 84.75 106 GLU A O 1
ATOM 849 N N . TYR A 1 107 ? 23.447 2.713 11.931 1.00 83.12 107 TYR A N 1
ATOM 850 C CA . TYR A 1 107 ? 22.442 1.766 11.446 1.00 83.12 107 TYR A CA 1
ATOM 851 C C . TYR A 1 107 ? 22.541 0.404 12.148 1.00 83.12 107 TYR A C 1
ATOM 853 O O . TYR A 1 107 ? 21.526 -0.125 12.602 1.00 83.12 107 TYR A O 1
ATOM 861 N N . HIS A 1 108 ? 23.749 -0.159 12.276 1.00 78.88 108 HIS A N 1
ATOM 862 C CA . HIS A 1 108 ? 23.946 -1.424 12.989 1.00 78.88 108 HIS A CA 1
ATOM 863 C C . HIS A 1 108 ? 23.557 -1.314 14.468 1.00 78.88 108 HIS A C 1
ATOM 865 O O . HIS A 1 108 ? 22.835 -2.177 14.953 1.00 78.88 108 HIS A O 1
ATOM 871 N N . GLN A 1 109 ? 23.923 -0.222 15.144 1.00 86.06 109 GLN A N 1
ATOM 872 C CA . GLN A 1 109 ? 23.518 0.029 16.532 1.00 86.06 109 GLN A CA 1
ATOM 873 C C . GLN A 1 109 ? 21.994 0.097 16.690 1.00 86.06 109 GLN A C 1
ATOM 875 O O . GLN A 1 109 ? 21.443 -0.536 17.585 1.00 86.06 109 GLN A O 1
ATOM 880 N N . ARG A 1 110 ? 21.292 0.812 15.798 1.00 83.12 110 ARG A N 1
ATOM 881 C CA . ARG A 1 110 ? 19.819 0.872 15.813 1.00 83.12 110 ARG A CA 1
ATOM 882 C C . ARG A 1 110 ? 19.184 -0.492 15.563 1.00 83.12 110 ARG A C 1
ATOM 884 O O . ARG A 1 110 ? 18.181 -0.824 16.189 1.00 83.12 110 ARG A O 1
ATOM 891 N N . ARG A 1 111 ? 19.760 -1.286 14.657 1.00 85.81 111 ARG A N 1
ATOM 892 C CA . ARG A 1 111 ? 19.287 -2.644 14.373 1.00 85.81 111 ARG A CA 1
ATOM 893 C C . ARG A 1 111 ? 19.452 -3.553 15.588 1.00 85.81 111 ARG A C 1
ATOM 895 O O . ARG A 1 111 ? 18.519 -4.273 15.921 1.00 85.81 111 ARG A O 1
ATOM 902 N N . ASP A 1 112 ? 20.604 -3.506 16.246 1.00 85.56 112 ASP A N 1
ATOM 903 C CA . ASP A 1 112 ? 20.888 -4.352 17.405 1.00 85.56 112 ASP A CA 1
ATOM 904 C C . ASP A 1 112 ? 20.014 -3.944 18.609 1.00 85.56 112 ASP A C 1
ATOM 906 O O . ASP A 1 112 ? 19.404 -4.810 19.231 1.00 85.56 112 ASP A O 1
ATOM 910 N N . ALA A 1 113 ? 19.806 -2.639 18.837 1.00 83.25 113 ALA A N 1
ATOM 911 C CA . ALA A 1 113 ? 18.841 -2.138 19.823 1.00 83.25 113 ALA A CA 1
ATOM 912 C C . ALA A 1 113 ? 17.394 -2.572 19.510 1.00 83.25 113 ALA A C 1
ATOM 914 O O . ALA A 1 113 ? 16.629 -2.924 20.404 1.00 83.25 113 ALA A O 1
ATOM 915 N N . SER A 1 114 ? 17.002 -2.598 18.232 1.00 81.56 114 SER A N 1
ATOM 916 C CA . SER A 1 114 ? 15.682 -3.096 17.825 1.00 81.56 114 SER A CA 1
ATOM 917 C C . SER A 1 114 ? 15.515 -4.599 18.084 1.00 81.56 114 SER A C 1
ATOM 919 O O . SER A 1 114 ? 14.421 -5.030 18.453 1.00 81.56 114 SER A O 1
ATOM 921 N N . ILE A 1 115 ? 16.579 -5.394 17.915 1.00 84.12 115 ILE A N 1
ATOM 922 C CA . ILE A 1 115 ? 16.580 -6.828 18.245 1.00 84.12 115 ILE A CA 1
ATOM 923 C C . ILE A 1 115 ? 16.417 -7.028 19.758 1.00 84.12 115 ILE A C 1
ATOM 925 O O . ILE A 1 115 ? 15.644 -7.894 20.166 1.00 84.12 115 ILE A O 1
ATOM 929 N N . GLU A 1 116 ? 17.085 -6.213 20.575 1.00 90.00 116 GLU A N 1
ATOM 930 C CA . GLU A 1 116 ? 16.968 -6.243 22.038 1.00 90.00 116 GLU A CA 1
ATOM 931 C C . GLU A 1 116 ? 15.541 -5.914 22.502 1.00 90.00 116 GLU A C 1
ATOM 933 O O . GLU A 1 116 ? 14.925 -6.729 23.185 1.00 90.00 116 GLU A O 1
ATOM 938 N N . ILE A 1 117 ? 14.955 -4.810 22.019 1.00 84.75 117 ILE A N 1
ATOM 939 C CA . ILE A 1 117 ? 13.560 -4.432 22.320 1.00 84.75 117 ILE A CA 1
ATOM 940 C C . ILE A 1 117 ? 12.588 -5.548 21.919 1.00 84.75 117 ILE A C 1
ATOM 942 O O . ILE A 1 117 ? 11.657 -5.875 22.657 1.00 84.75 117 ILE A O 1
ATOM 946 N N . LYS A 1 118 ? 12.794 -6.163 20.747 1.00 84.44 118 LYS A N 1
ATOM 947 C CA . LYS A 1 118 ? 11.965 -7.285 20.299 1.00 84.44 118 LYS A CA 1
ATOM 948 C C . LYS A 1 118 ? 12.066 -8.473 21.265 1.00 84.44 118 LYS A C 1
ATOM 950 O O . LYS A 1 118 ? 11.040 -9.063 21.599 1.00 84.44 118 LYS A O 1
ATOM 955 N N . HIS A 1 119 ? 13.270 -8.809 21.726 1.00 89.94 119 HIS A N 1
ATOM 956 C CA . HIS A 1 119 ? 13.476 -9.898 22.679 1.00 89.94 119 HIS A CA 1
ATOM 957 C C . HIS A 1 119 ? 12.840 -9.602 24.049 1.00 89.94 119 HIS A C 1
ATOM 959 O O . HIS A 1 119 ? 12.226 -10.491 24.651 1.00 89.94 119 HIS A O 1
ATOM 965 N N . GLU A 1 120 ? 12.927 -8.360 24.529 1.00 88.69 120 GLU A N 1
ATOM 966 C CA . GLU A 1 120 ? 12.251 -7.924 25.754 1.00 88.69 120 GLU A CA 1
ATOM 967 C C . GLU A 1 120 ? 10.730 -8.061 25.639 1.00 88.69 120 GLU A C 1
ATOM 969 O O . GLU A 1 120 ? 10.091 -8.596 26.550 1.00 88.69 120 GLU A O 1
ATOM 974 N N . LEU A 1 121 ? 10.155 -7.659 24.500 1.00 83.88 121 LEU A N 1
ATOM 975 C CA . LEU A 1 121 ? 8.723 -7.783 24.232 1.00 83.88 121 LEU A CA 1
ATOM 976 C C . LEU A 1 121 ? 8.275 -9.253 24.218 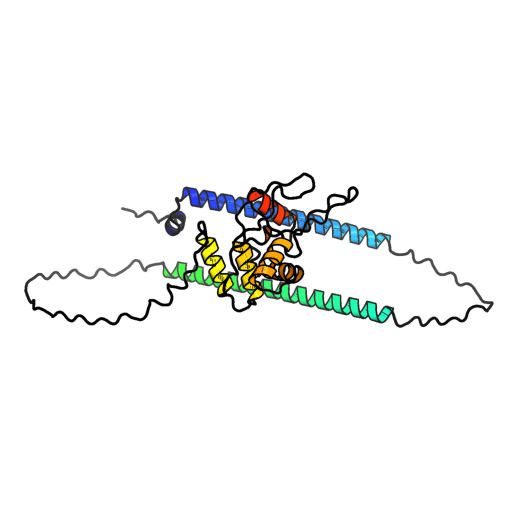1.00 83.88 121 LEU A C 1
ATOM 978 O O . LEU A 1 121 ? 7.299 -9.606 24.878 1.00 83.88 121 LEU A O 1
ATOM 982 N N . GLU A 1 122 ? 9.007 -10.126 23.521 1.00 88.12 122 GLU A N 1
ATOM 983 C CA . GLU A 1 122 ? 8.736 -11.572 23.494 1.00 88.12 122 GLU A CA 1
ATOM 984 C C . GLU A 1 122 ? 8.818 -12.184 24.904 1.00 88.12 122 GLU A C 1
ATOM 986 O O . GLU A 1 122 ? 7.958 -12.972 25.305 1.00 88.12 122 GLU A O 1
ATOM 991 N N . THR A 1 123 ? 9.796 -11.759 25.706 1.00 92.75 123 THR A N 1
ATOM 992 C CA . THR A 1 123 ? 9.943 -12.198 27.101 1.00 92.75 123 THR A CA 1
ATOM 993 C C . THR A 1 123 ? 8.782 -11.715 27.975 1.00 92.75 123 THR A C 1
ATOM 995 O O . THR A 1 123 ? 8.288 -12.465 28.822 1.00 92.75 123 THR A O 1
ATOM 998 N N . ALA A 1 124 ? 8.324 -10.475 27.786 1.00 84.69 124 ALA A N 1
ATOM 999 C CA . ALA A 1 124 ? 7.187 -9.915 28.509 1.00 84.69 124 ALA A CA 1
ATOM 1000 C C . ALA A 1 124 ? 5.883 -10.655 28.178 1.00 84.69 124 ALA A C 1
ATOM 1002 O O . ALA A 1 124 ? 5.154 -11.041 29.096 1.00 84.69 124 ALA A O 1
ATOM 1003 N N . ILE A 1 125 ? 5.634 -10.936 26.894 1.00 86.88 125 ILE A N 1
ATOM 1004 C CA . ILE A 1 125 ? 4.494 -11.744 26.438 1.00 86.88 125 ILE A CA 1
ATOM 1005 C C . ILE A 1 125 ? 4.523 -13.120 27.113 1.00 86.88 125 ILE A C 1
ATOM 1007 O O . ILE A 1 125 ? 3.540 -13.522 27.738 1.00 86.88 125 ILE A O 1
ATOM 1011 N N . 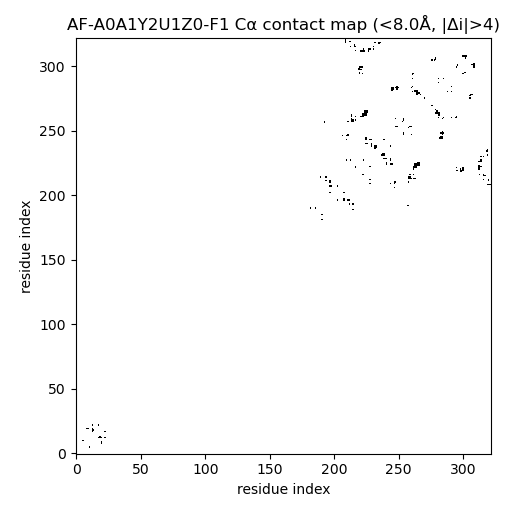GLN A 1 126 ? 5.675 -13.797 27.111 1.00 90.31 126 GLN A N 1
ATOM 1012 C CA . GLN A 1 126 ? 5.812 -15.120 27.722 1.00 90.31 126 GLN A CA 1
ATOM 1013 C C . GLN A 1 126 ? 5.532 -15.115 29.236 1.00 90.31 126 GLN A C 1
ATOM 1015 O O . GLN A 1 126 ? 4.994 -16.085 29.781 1.00 90.31 126 GLN A O 1
ATOM 1020 N N . ARG A 1 127 ? 5.890 -14.037 29.949 1.00 91.62 127 ARG A N 1
ATOM 1021 C CA . ARG A 1 127 ? 5.580 -13.880 31.384 1.00 91.62 127 ARG A CA 1
ATOM 1022 C C . ARG A 1 127 ? 4.079 -13.743 31.626 1.00 91.62 127 ARG A C 1
ATOM 1024 O O . ARG A 1 127 ? 3.569 -14.369 32.555 1.00 91.62 127 ARG A O 1
ATOM 1031 N N . ILE A 1 128 ? 3.385 -12.964 30.796 1.00 88.12 128 ILE A N 1
ATOM 1032 C CA . ILE A 1 128 ? 1.931 -12.779 30.886 1.00 88.12 128 ILE A CA 1
ATOM 1033 C C . ILE A 1 128 ? 1.213 -14.108 30.631 1.00 88.12 128 ILE A C 1
ATOM 1035 O O . ILE A 1 128 ? 0.367 -14.505 31.430 1.00 88.12 128 ILE A O 1
ATOM 1039 N N . GLU A 1 129 ? 1.600 -14.846 29.589 1.00 88.25 129 GLU A N 1
ATOM 1040 C CA . GLU A 1 129 ? 1.032 -16.167 29.289 1.00 88.25 129 GLU A CA 1
ATOM 1041 C C . GLU A 1 129 ? 1.202 -17.147 30.458 1.00 88.25 129 GLU A C 1
ATOM 1043 O O . GLU A 1 129 ? 0.246 -17.798 30.882 1.00 88.25 129 GLU A O 1
ATOM 1048 N N . ASN A 1 130 ? 2.401 -17.205 31.047 1.00 90.00 130 ASN A N 1
ATOM 1049 C CA . ASN A 1 130 ? 2.668 -18.051 32.210 1.00 90.00 130 ASN A CA 1
ATOM 1050 C C . ASN A 1 130 ? 1.830 -17.657 33.435 1.00 90.00 130 ASN A C 1
ATOM 1052 O O . ASN A 1 130 ? 1.399 -18.527 34.195 1.00 90.00 130 ASN A O 1
ATOM 1056 N N . HIS A 1 131 ? 1.591 -16.360 33.640 1.00 90.38 131 HIS A N 1
ATOM 1057 C CA . HIS A 1 131 ? 0.733 -15.878 34.717 1.00 90.38 131 HIS A CA 1
ATOM 1058 C C . HIS A 1 131 ? -0.728 -16.306 34.502 1.00 90.38 131 HIS A C 1
ATOM 1060 O O . HIS A 1 131 ? -1.363 -16.827 35.421 1.00 90.38 131 HIS A O 1
ATOM 1066 N N . LEU A 1 132 ? -1.248 -16.167 33.280 1.00 89.31 132 LEU A N 1
ATOM 1067 C CA . LEU A 1 132 ? -2.610 -16.581 32.925 1.00 89.31 132 LEU A CA 1
ATOM 1068 C C . LEU A 1 132 ? -2.816 -18.100 33.065 1.00 89.31 132 LEU A C 1
ATOM 1070 O O . LEU A 1 132 ? -3.833 -18.544 33.604 1.00 89.31 132 LEU A O 1
ATOM 1074 N N . LEU A 1 133 ? -1.825 -18.903 32.669 1.00 89.94 133 LEU A N 1
ATOM 1075 C CA . LEU A 1 133 ? -1.846 -20.362 32.842 1.00 89.94 133 LEU A CA 1
ATOM 1076 C C . LEU A 1 133 ? -1.821 -20.792 34.316 1.00 89.94 133 LEU A C 1
ATOM 1078 O O . LEU A 1 133 ? -2.378 -21.830 34.670 1.00 89.94 133 LEU A O 1
ATOM 1082 N N . ARG A 1 134 ? -1.187 -20.011 35.198 1.00 85.94 134 ARG A N 1
ATOM 1083 C CA . ARG A 1 134 ? -1.200 -20.281 36.644 1.00 85.94 134 ARG A CA 1
ATOM 1084 C C . ARG A 1 134 ? -2.512 -19.864 37.296 1.00 85.94 134 ARG A C 1
ATOM 1086 O O . ARG A 1 134 ? -2.996 -20.581 38.164 1.00 85.94 134 ARG A O 1
ATOM 1093 N N . SER A 1 135 ? -3.093 -18.745 36.868 1.00 79.50 135 SER A N 1
ATOM 1094 C CA . SER A 1 135 ? -4.317 -18.209 37.471 1.00 79.50 135 SER A CA 1
ATOM 1095 C C . SER A 1 135 ? -5.575 -19.024 37.146 1.00 79.50 135 SER A C 1
ATOM 1097 O O . SER A 1 135 ? -6.563 -18.927 37.865 1.00 79.50 135 SER A O 1
ATOM 1099 N N . THR A 1 136 ? -5.547 -19.838 36.088 1.00 74.69 136 THR A N 1
ATOM 1100 C CA . THR A 1 136 ? -6.652 -20.727 35.680 1.00 74.69 136 THR A CA 1
ATOM 1101 C C . THR A 1 136 ? -6.669 -22.076 36.403 1.00 74.69 136 THR A C 1
ATOM 1103 O O . THR A 1 136 ? -7.624 -22.837 36.250 1.00 74.69 136 THR A O 1
ATOM 1106 N N . ARG A 1 137 ? -5.673 -22.377 37.250 1.00 66.44 137 ARG A N 1
ATOM 1107 C CA . ARG A 1 137 ? -5.765 -23.498 38.195 1.00 66.44 137 ARG A CA 1
ATOM 1108 C C . ARG A 1 137 ? -6.661 -23.094 39.358 1.00 66.44 137 ARG A C 1
ATOM 1110 O O . ARG A 1 137 ? -6.192 -22.612 40.385 1.00 66.44 137 ARG A O 1
ATOM 1117 N N . VAL A 1 138 ? -7.963 -23.279 39.162 1.00 60.09 138 VAL A N 1
ATOM 1118 C CA . VAL A 1 138 ? -8.960 -23.219 40.232 1.00 60.09 138 VAL A CA 1
ATOM 1119 C C . VAL A 1 138 ? -8.519 -24.190 41.336 1.00 60.09 138 VAL A C 1
ATOM 1121 O O . VAL A 1 138 ? -8.279 -25.359 41.029 1.00 60.09 138 VAL A O 1
ATOM 1124 N N . PRO A 1 139 ? -8.375 -23.751 42.599 1.00 58.66 139 PRO A N 1
ATOM 1125 C CA . PRO A 1 139 ? -8.181 -24.671 43.707 1.00 58.66 139 PRO A CA 1
ATOM 1126 C C . PRO A 1 139 ? -9.439 -25.534 43.842 1.00 58.66 139 PRO A C 1
ATOM 1128 O O . PRO A 1 139 ? -10.474 -25.110 44.353 1.00 58.66 139 PRO A O 1
ATOM 1131 N N . GLU A 1 140 ? -9.346 -26.752 43.324 1.00 55.50 140 GLU A N 1
ATOM 1132 C CA . GLU A 1 140 ? -10.338 -27.812 43.431 1.00 55.50 140 GLU A CA 1
ATOM 1133 C C . GLU A 1 140 ? -10.333 -28.352 44.866 1.00 55.50 140 GLU A C 1
ATOM 1135 O O . GLU A 1 140 ? -9.779 -29.407 45.139 1.00 55.50 140 GLU A O 1
ATOM 1140 N N . GLN A 1 141 ? -10.858 -27.570 45.813 1.00 56.53 141 GLN A N 1
ATOM 1141 C CA . GLN A 1 141 ? -11.292 -28.019 47.141 1.00 56.53 141 GLN A CA 1
ATOM 1142 C C . GLN A 1 141 ? -11.985 -26.855 47.860 1.00 56.53 141 GLN A C 1
ATOM 1144 O O . GLN A 1 141 ? -11.422 -26.184 48.723 1.00 56.53 141 GLN A O 1
ATOM 1149 N N . LEU A 1 142 ? -13.244 -26.605 47.494 1.00 54.88 142 LEU A N 1
ATOM 1150 C CA . LEU A 1 142 ? -14.152 -25.881 48.377 1.00 54.88 142 LEU A CA 1
ATOM 1151 C C . LEU A 1 142 ? -14.665 -26.866 49.441 1.00 54.88 142 LEU A C 1
ATOM 1153 O O . LEU A 1 142 ? -15.211 -27.910 49.074 1.00 54.88 142 LEU A O 1
ATOM 1157 N N . PRO A 1 143 ? -14.507 -26.572 50.743 1.00 55.09 143 PRO A N 1
ATOM 1158 C CA . PRO A 1 143 ? -15.100 -27.378 51.797 1.00 55.09 143 PRO A CA 1
ATOM 1159 C C . PRO A 1 143 ? -16.627 -27.313 51.686 1.00 55.09 143 PRO A C 1
ATOM 1161 O O . PRO A 1 143 ? -17.222 -26.238 51.588 1.00 55.09 143 PRO A O 1
ATOM 1164 N N . SER A 1 144 ? -17.257 -28.486 51.678 1.00 49.91 144 SER A N 1
ATOM 1165 C CA . SER A 1 144 ? -18.705 -28.660 51.618 1.00 49.91 144 SER A CA 1
ATOM 1166 C C . SER A 1 144 ? -19.379 -27.959 52.800 1.00 49.91 144 SER A C 1
ATOM 1168 O O . SER A 1 144 ? -19.324 -28.449 53.929 1.00 49.91 144 SER A O 1
ATOM 1170 N N . MET A 1 145 ? -20.025 -26.822 52.548 1.00 48.88 145 MET A N 1
ATOM 1171 C CA . MET A 1 145 ? -20.887 -26.186 53.542 1.00 48.88 145 MET A CA 1
ATOM 1172 C C . MET A 1 145 ? -22.217 -26.953 53.660 1.00 48.88 145 MET A C 1
ATOM 1174 O O . MET A 1 145 ? -22.764 -27.381 52.636 1.00 48.88 145 MET A O 1
ATOM 1178 N N . PRO A 1 146 ? -22.759 -27.142 54.879 1.00 55.75 146 PRO A N 1
ATOM 1179 C CA . PRO A 1 146 ? -23.999 -27.877 55.089 1.00 55.75 146 PRO A CA 1
ATOM 1180 C C . PRO A 1 146 ? -25.194 -27.092 54.545 1.00 55.75 146 PRO A C 1
ATOM 1182 O O . PRO A 1 146 ? -25.375 -25.911 54.840 1.00 55.75 146 PRO A O 1
ATOM 1185 N N . ARG A 1 147 ? -26.039 -27.775 53.770 1.00 47.75 147 ARG A N 1
ATOM 1186 C CA . ARG A 1 147 ? -27.336 -27.270 53.314 1.00 47.75 147 ARG A CA 1
ATOM 1187 C C . ARG A 1 147 ? -28.259 -27.086 54.517 1.00 47.75 147 ARG A C 1
ATOM 1189 O O . ARG A 1 147 ? -28.799 -28.068 55.019 1.00 47.75 147 ARG A O 1
ATOM 1196 N N . HIS A 1 148 ? -28.472 -25.845 54.942 1.00 48.50 148 HIS A N 1
ATOM 1197 C CA . HIS A 1 148 ? -29.588 -25.518 55.820 1.00 48.50 148 HIS A CA 1
ATOM 1198 C C . HIS A 1 148 ? -30.783 -25.116 54.953 1.00 48.50 148 HIS A C 1
ATOM 1200 O O . HIS A 1 148 ? -30.785 -24.063 54.321 1.00 48.50 148 HIS A O 1
ATOM 1206 N N . SER A 1 149 ? -31.780 -25.999 54.884 1.00 60.28 149 SER A N 1
ATOM 1207 C CA . SER A 1 149 ? -33.104 -25.676 54.359 1.00 60.28 149 SER A CA 1
ATOM 1208 C C . SER A 1 149 ? -33.825 -24.768 55.346 1.00 60.28 149 SER A C 1
ATOM 1210 O O . SER A 1 149 ? -33.882 -25.135 56.520 1.00 60.28 149 SER A O 1
ATOM 1212 N N . MET A 1 150 ? -34.443 -23.689 54.868 1.00 51.50 150 MET A N 1
ATOM 1213 C CA . MET A 1 150 ? -35.703 -23.190 55.420 1.00 51.50 150 MET A CA 1
ATOM 1214 C C . MET A 1 150 ? -36.588 -22.656 54.285 1.00 51.50 150 MET A C 1
ATOM 1216 O O . MET A 1 150 ? -36.208 -21.739 53.562 1.00 51.50 150 MET A O 1
ATOM 1220 N N . MET A 1 151 ? -37.736 -23.324 54.133 1.00 52.50 151 MET A N 1
ATOM 1221 C CA . MET A 1 151 ? -39.028 -22.759 53.708 1.00 52.50 151 MET A CA 1
ATOM 1222 C C . MET A 1 151 ? -39.354 -21.561 54.640 1.00 52.50 151 MET A C 1
ATOM 1224 O O . MET A 1 151 ? -38.785 -21.487 55.725 1.00 52.50 151 MET A O 1
ATOM 1228 N N . ASP A 1 152 ? -40.233 -20.600 54.395 1.00 43.81 152 ASP A N 1
ATOM 1229 C CA . ASP A 1 152 ? -41.411 -20.501 53.544 1.00 43.81 152 ASP A CA 1
ATOM 1230 C C . ASP A 1 152 ? -41.889 -19.027 53.581 1.00 43.81 152 ASP A C 1
ATOM 1232 O O . ASP A 1 152 ? -41.463 -18.252 54.440 1.00 43.81 152 ASP A O 1
ATOM 1236 N N . ASP A 1 153 ? -42.850 -18.719 52.713 1.00 41.88 153 ASP A N 1
ATOM 1237 C CA . ASP A 1 153 ? -43.957 -17.772 52.923 1.00 41.88 153 ASP A CA 1
ATOM 1238 C C . ASP A 1 153 ? -43.827 -16.231 52.780 1.00 41.88 153 ASP A C 1
ATOM 1240 O O . ASP A 1 153 ? -43.542 -15.490 53.718 1.00 41.88 153 ASP A O 1
ATOM 1244 N N . SER A 1 154 ? -44.360 -15.784 51.626 1.00 50.75 154 SER A N 1
ATOM 1245 C CA . SER A 1 154 ? -45.539 -14.886 51.505 1.00 50.75 154 SER A CA 1
ATOM 1246 C C . SER A 1 154 ? -45.342 -13.345 51.668 1.00 50.75 154 SER A C 1
ATOM 1248 O O . SER A 1 154 ? -44.256 -12.881 51.993 1.00 50.75 154 SER A O 1
ATOM 1250 N N . PRO A 1 155 ? -46.348 -12.485 51.358 1.00 59.25 155 PRO A N 1
ATOM 1251 C CA . PRO A 1 155 ? -46.751 -12.074 50.002 1.00 59.25 155 PRO A CA 1
ATOM 1252 C C . PRO A 1 155 ? -46.937 -10.533 49.830 1.00 59.25 155 PRO A C 1
ATOM 1254 O O . PRO A 1 155 ? -46.949 -9.773 50.789 1.00 59.25 155 PRO A O 1
ATOM 1257 N N . HIS A 1 156 ? -47.180 -10.098 48.584 1.00 55.06 156 HIS A N 1
ATOM 1258 C CA . HIS A 1 156 ? -47.866 -8.856 48.162 1.00 55.06 156 HIS A CA 1
ATOM 1259 C C . HIS A 1 156 ? -47.439 -7.479 48.725 1.00 55.06 156 HIS A C 1
ATOM 1261 O O . HIS A 1 156 ? -47.916 -7.046 49.772 1.00 55.06 156 HIS A O 1
ATOM 1267 N N . HIS A 1 157 ? -46.785 -6.665 47.883 1.00 42.03 157 HIS A N 1
ATOM 1268 C CA . HIS A 1 157 ? -47.104 -5.231 47.821 1.00 42.03 157 HIS A CA 1
ATOM 1269 C C . HIS A 1 157 ? -46.789 -4.616 46.447 1.00 42.03 157 HIS A C 1
ATOM 1271 O O . HIS A 1 157 ? -45.632 -4.441 46.076 1.00 42.03 157 HIS A O 1
ATOM 1277 N N . SER A 1 158 ? -47.847 -4.293 45.699 1.00 50.56 158 SER A N 1
ATOM 1278 C CA . SER A 1 158 ? -47.849 -3.223 44.694 1.00 50.56 158 SER A CA 1
ATOM 1279 C C . SER A 1 158 ? -48.225 -1.929 45.421 1.00 50.56 158 SER A C 1
ATOM 1281 O O . SER A 1 158 ? -49.088 -1.972 46.301 1.00 50.56 158 SER A O 1
ATOM 1283 N N . PRO A 1 159 ? -47.611 -0.793 45.069 1.00 56.31 159 PRO A N 1
ATOM 1284 C CA . PRO A 1 159 ? -48.419 0.174 44.336 1.00 56.31 159 PRO A CA 1
ATOM 1285 C C . PRO A 1 159 ? -47.666 0.917 43.226 1.00 56.31 159 PRO A C 1
ATOM 1287 O O . PRO A 1 159 ? -46.467 1.181 43.292 1.00 56.31 159 PRO A O 1
ATOM 1290 N N . ASP A 1 160 ? -48.462 1.224 42.209 1.00 50.44 160 ASP A N 1
ATOM 1291 C CA . ASP A 1 160 ? -48.414 2.351 41.284 1.00 50.44 160 ASP A CA 1
ATOM 1292 C C . ASP A 1 160 ? -47.313 3.398 41.516 1.00 50.44 160 ASP A C 1
ATOM 1294 O O . ASP A 1 160 ? -47.322 4.138 42.500 1.00 50.44 160 ASP A O 1
ATOM 1298 N N . TYR A 1 161 ? -46.430 3.539 40.523 1.00 46.19 161 TYR A N 1
ATOM 1299 C CA . TYR A 1 161 ? -45.642 4.751 40.320 1.00 46.19 161 TYR A CA 1
ATOM 1300 C C . TYR A 1 161 ? -45.852 5.280 38.897 1.00 46.19 161 TYR A C 1
ATOM 1302 O O . TYR A 1 161 ? -45.462 4.668 37.904 1.00 46.19 161 TYR A O 1
ATOM 1310 N N . HIS A 1 162 ? -46.528 6.429 38.866 1.00 40.38 162 HIS A N 1
ATOM 1311 C CA . HIS A 1 162 ? -46.614 7.463 37.834 1.00 40.38 162 HIS A CA 1
ATOM 1312 C C . HIS A 1 162 ? -45.438 7.430 36.837 1.00 40.38 162 HIS A C 1
ATOM 1314 O O . HIS A 1 162 ? -44.279 7.483 37.232 1.00 40.38 162 HIS A O 1
ATOM 1320 N N . SER A 1 163 ? -45.672 7.249 35.533 1.00 53.41 163 SER A N 1
ATOM 1321 C CA . SER A 1 163 ? -46.037 8.332 34.599 1.00 53.41 163 SER A CA 1
ATOM 1322 C C . SER A 1 163 ? -45.359 9.661 34.929 1.00 53.41 163 SER A C 1
ATOM 1324 O O . SER A 1 163 ? -45.980 10.550 35.502 1.00 53.41 163 SER A O 1
ATOM 1326 N N . SER A 1 164 ? -44.100 9.769 34.514 1.00 50.50 164 SER A N 1
ATOM 1327 C CA . SER A 1 164 ? -43.440 11.041 34.237 1.00 50.50 164 SER A CA 1
ATOM 1328 C C . SER A 1 164 ? -42.654 10.873 32.944 1.00 50.50 164 SER A C 1
ATOM 1330 O O . SER A 1 164 ? -41.529 10.379 32.929 1.00 50.50 164 SER A O 1
ATOM 1332 N N . GLU A 1 165 ? -43.310 11.246 31.849 1.00 52.28 165 GLU A N 1
ATOM 1333 C CA . GLU A 1 165 ? -42.652 11.741 30.650 1.00 52.28 165 GLU A CA 1
ATOM 1334 C C . GLU A 1 165 ? -41.705 12.874 31.057 1.00 52.28 165 GLU A C 1
ATOM 1336 O O . GLU A 1 165 ? -42.127 13.909 31.569 1.00 52.28 165 GLU A O 1
ATOM 1341 N N . SER A 1 166 ? -40.416 12.686 30.822 1.00 47.31 166 SER A N 1
ATOM 1342 C CA . SER A 1 166 ? -39.464 13.787 30.769 1.00 47.31 166 SER A CA 1
ATOM 1343 C C . SER A 1 166 ? -38.441 13.454 29.701 1.00 47.31 166 SER A C 1
ATOM 1345 O O . SER A 1 166 ? -37.444 12.775 29.937 1.00 47.31 166 SER A O 1
ATOM 1347 N N . ALA A 1 167 ? -38.793 13.901 28.500 1.00 55.22 167 ALA A N 1
ATOM 1348 C CA . ALA A 1 167 ? -37.908 14.093 27.376 1.00 55.22 167 ALA A CA 1
ATOM 1349 C C . ALA A 1 167 ? -36.713 14.965 27.787 1.00 55.22 167 ALA A C 1
ATOM 1351 O O . ALA A 1 167 ? -36.904 16.098 28.222 1.00 55.22 167 ALA A O 1
ATOM 1352 N N . SER A 1 168 ? -35.510 14.422 27.632 1.00 53.59 168 SER A N 1
ATOM 1353 C CA . SER A 1 168 ? -34.286 15.152 27.289 1.00 53.59 168 SER A CA 1
ATOM 1354 C C . SER A 1 168 ? -33.158 14.129 27.165 1.00 53.59 168 SER A C 1
ATOM 1356 O O . SER A 1 168 ? -32.338 13.984 28.070 1.00 53.59 168 SER A O 1
ATOM 1358 N N . ASP A 1 169 ? -33.169 13.388 26.059 1.00 45.91 169 ASP A N 1
ATOM 1359 C CA . ASP A 1 169 ? -32.037 12.568 25.614 1.00 45.91 169 ASP A CA 1
ATOM 1360 C C . ASP A 1 169 ? -31.528 13.160 24.288 1.00 45.91 169 ASP A C 1
ATOM 1362 O O . ASP A 1 169 ? -31.611 12.568 23.218 1.00 45.91 169 ASP A O 1
ATOM 1366 N N . ASP A 1 170 ? -31.111 14.428 24.368 1.00 52.84 170 ASP A N 1
ATOM 1367 C CA . ASP A 1 170 ? -30.545 15.236 23.280 1.00 52.84 170 ASP A CA 1
ATOM 1368 C C . ASP A 1 170 ? -29.019 15.327 23.455 1.00 52.84 170 ASP A C 1
ATOM 1370 O O . ASP A 1 170 ? -28.461 16.411 23.647 1.00 52.84 170 ASP A O 1
ATOM 1374 N N . SER A 1 171 ? -28.307 14.196 23.502 1.00 53.72 171 SER A N 1
ATOM 1375 C CA . SER A 1 171 ? -26.838 14.225 23.645 1.00 53.72 171 SER A CA 1
ATOM 1376 C C . SER A 1 171 ? -26.067 13.100 22.951 1.00 53.72 171 SER A C 1
ATOM 1378 O O . SER A 1 171 ? -24.902 12.920 23.276 1.00 53.72 171 SER A O 1
ATOM 1380 N N . ASP A 1 172 ? -26.646 12.403 21.967 1.00 47.69 172 ASP A N 1
ATOM 1381 C CA . ASP A 1 172 ? -25.892 11.396 21.189 1.00 47.69 172 ASP A CA 1
ATOM 1382 C C . ASP A 1 172 ? -26.153 11.414 19.666 1.00 47.69 172 ASP A C 1
ATOM 1384 O O . ASP A 1 172 ? -25.710 10.529 18.941 1.00 47.69 172 ASP A O 1
ATOM 1388 N N . SER A 1 173 ? -26.820 12.441 19.124 1.00 49.09 173 SER A N 1
ATOM 1389 C CA . SER A 1 173 ? -27.212 12.479 17.701 1.00 49.09 173 SER A CA 1
ATOM 1390 C C . SER A 1 173 ? -26.227 13.159 16.736 1.00 49.09 173 SER A C 1
ATOM 1392 O O . SER A 1 173 ? -26.466 13.124 15.530 1.00 49.09 173 SER A O 1
ATOM 1394 N N . ASP A 1 174 ? -25.099 13.706 17.204 1.00 44.94 174 ASP A N 1
ATOM 1395 C CA . ASP A 1 174 ? -24.134 14.410 16.331 1.00 44.94 174 ASP A CA 1
ATOM 1396 C C . ASP A 1 174 ? -22.841 13.631 16.020 1.00 44.94 174 ASP A C 1
ATOM 1398 O O . ASP A 1 174 ? -22.061 14.056 15.164 1.00 44.94 174 ASP A O 1
ATOM 1402 N N . MET A 1 175 ? -22.613 12.459 16.628 1.00 48.81 175 MET A N 1
ATOM 1403 C CA . MET A 1 175 ? -21.507 11.567 16.223 1.00 48.81 175 MET A CA 1
ATOM 1404 C C . MET A 1 175 ? -21.900 10.577 15.114 1.00 48.81 175 MET A C 1
ATOM 1406 O O . MET A 1 175 ? -21.031 10.059 14.412 1.00 48.81 175 MET A O 1
ATOM 1410 N N . ASP A 1 176 ? -23.200 10.391 14.876 1.00 43.09 176 ASP A N 1
ATOM 1411 C CA . ASP A 1 176 ? -23.719 9.434 13.890 1.00 43.09 176 ASP A CA 1
ATOM 1412 C C . ASP A 1 176 ? -24.026 10.060 12.515 1.00 43.09 176 ASP A C 1
ATOM 1414 O O . ASP A 1 176 ? -24.279 9.351 11.542 1.00 43.09 176 ASP A O 1
ATOM 1418 N N . ALA A 1 177 ? -23.897 11.384 12.363 1.00 39.41 177 ALA A N 1
ATOM 1419 C CA . ALA A 1 177 ? -23.991 12.053 11.058 1.00 39.41 177 ALA A CA 1
ATOM 1420 C C . ALA A 1 177 ? -22.645 12.118 10.300 1.00 39.41 177 ALA A C 1
ATOM 1422 O O . ALA A 1 177 ? -22.611 12.457 9.115 1.00 39.41 177 ALA A O 1
ATOM 1423 N N . ILE A 1 178 ? -21.531 11.754 10.952 1.00 42.81 178 ILE A N 1
ATOM 1424 C CA . ILE A 1 178 ? -20.194 11.626 10.338 1.00 42.81 178 ILE A CA 1
ATOM 1425 C C . ILE A 1 178 ? -19.852 10.142 10.108 1.00 42.81 178 ILE A C 1
ATOM 1427 O O . ILE A 1 178 ? -18.695 9.760 9.937 1.00 42.81 178 ILE A O 1
ATOM 1431 N N . THR A 1 179 ? -20.861 9.269 10.037 1.00 43.09 179 THR A N 1
ATOM 1432 C CA . THR A 1 179 ? -20.696 7.942 9.436 1.00 43.09 179 THR A CA 1
ATOM 1433 C C . THR A 1 179 ? -20.580 8.116 7.919 1.00 43.09 179 THR A C 1
ATOM 1435 O O . THR A 1 179 ? -21.538 7.971 7.164 1.00 43.09 179 THR A O 1
ATOM 1438 N N . TYR A 1 180 ? -19.385 8.497 7.458 1.00 54.81 180 TYR A N 1
ATOM 1439 C CA . TYR A 1 180 ? -19.029 8.419 6.047 1.00 54.81 180 TYR A CA 1
ATOM 1440 C C . TYR A 1 180 ? -19.311 7.000 5.562 1.00 54.81 180 TYR A C 1
ATOM 1442 O O . TYR A 1 180 ? -18.843 6.036 6.167 1.00 54.81 180 TYR A O 1
ATOM 1450 N N . LEU A 1 181 ? -20.071 6.914 4.469 1.00 54.44 181 LEU A N 1
ATOM 1451 C CA . LEU A 1 181 ? -20.336 5.712 3.692 1.00 54.44 181 LEU A CA 1
ATOM 1452 C C . LEU A 1 181 ? -19.028 4.937 3.529 1.00 54.44 181 LEU A C 1
ATOM 1454 O O . LEU A 1 181 ? -18.194 5.288 2.698 1.00 54.44 181 LEU A O 1
ATOM 1458 N N . GLU A 1 182 ? -18.823 3.894 4.331 1.00 63.25 182 GLU A N 1
ATOM 1459 C CA . GLU A 1 182 ? -17.883 2.854 3.946 1.00 63.25 182 GLU A CA 1
ATOM 1460 C C . GLU A 1 182 ? -18.293 2.432 2.528 1.00 63.25 182 GLU A C 1
ATOM 1462 O O . GLU A 1 182 ? -19.489 2.236 2.273 1.00 63.25 182 GLU A O 1
ATOM 1467 N N . PRO A 1 183 ? -17.347 2.370 1.576 1.00 64.25 183 PRO A N 1
ATOM 1468 C CA . PRO A 1 183 ? -17.689 2.025 0.215 1.00 64.25 183 PRO A CA 1
ATOM 1469 C C . PRO A 1 183 ? -18.404 0.672 0.253 1.00 64.25 183 PRO A C 1
ATOM 1471 O O . PRO A 1 183 ? -17.987 -0.224 1.003 1.00 64.25 183 PRO A O 1
ATOM 1474 N N . PRO A 1 184 ? -19.486 0.499 -0.519 1.00 58.75 184 PRO A N 1
ATOM 1475 C CA . PRO A 1 184 ? -20.173 -0.779 -0.580 1.00 58.75 184 PRO A CA 1
ATOM 1476 C C . PRO A 1 184 ? -19.157 -1.875 -0.939 1.00 58.75 184 PRO A C 1
ATOM 1478 O O . PRO A 1 184 ? -18.454 -1.776 -1.941 1.00 58.75 184 PRO A O 1
ATOM 1481 N N . GLY A 1 185 ? -19.036 -2.891 -0.079 1.00 66.50 185 GLY A N 1
ATOM 1482 C CA . GLY A 1 185 ? -18.032 -3.957 -0.213 1.00 66.50 185 GLY A CA 1
ATOM 1483 C C . GLY A 1 185 ? -16.784 -3.815 0.668 1.00 66.50 185 GLY A C 1
ATOM 1484 O O . GLY A 1 185 ? -15.892 -4.660 0.585 1.00 66.50 185 GLY A O 1
ATOM 1485 N N . SER A 1 186 ? -16.712 -2.804 1.541 1.00 75.31 186 SER A N 1
ATOM 1486 C CA . SER A 1 186 ? -15.667 -2.706 2.567 1.00 75.31 186 SER A CA 1
ATOM 1487 C C . SER A 1 186 ? -15.677 -3.915 3.505 1.00 75.31 186 SER A C 1
ATOM 1489 O O . SER A 1 186 ? -16.672 -4.204 4.171 1.00 75.31 186 SER A O 1
ATOM 1491 N N . THR A 1 187 ? -14.550 -4.620 3.603 1.00 83.00 187 THR A N 1
ATOM 1492 C CA . THR A 1 187 ? -14.397 -5.696 4.588 1.00 83.00 187 THR A CA 1
ATOM 1493 C C . THR A 1 187 ? -14.202 -5.107 5.985 1.00 83.00 187 THR A C 1
ATOM 1495 O O . THR A 1 187 ? -13.628 -4.031 6.140 1.00 83.00 187 THR A O 1
ATOM 1498 N N . ARG A 1 188 ? -14.619 -5.836 7.031 1.00 81.69 188 ARG A N 1
ATOM 1499 C CA . ARG A 1 188 ? -14.384 -5.443 8.438 1.00 81.69 188 ARG A CA 1
ATOM 1500 C C . ARG A 1 188 ? -12.908 -5.134 8.716 1.00 81.69 188 ARG A C 1
ATOM 1502 O O . ARG A 1 188 ? -12.598 -4.261 9.521 1.00 81.69 188 ARG A O 1
ATOM 1509 N N . GLU A 1 189 ? -12.016 -5.844 8.032 1.00 83.31 189 GLU A N 1
ATOM 1510 C CA . GLU A 1 189 ? -10.578 -5.595 8.058 1.00 83.31 189 GLU A CA 1
ATOM 1511 C C . GLU A 1 189 ? -10.261 -4.204 7.499 1.00 83.31 189 GLU A C 1
ATOM 1513 O O . GLU A 1 189 ? -9.704 -3.396 8.228 1.00 83.31 189 GLU A O 1
ATOM 1518 N N . LEU A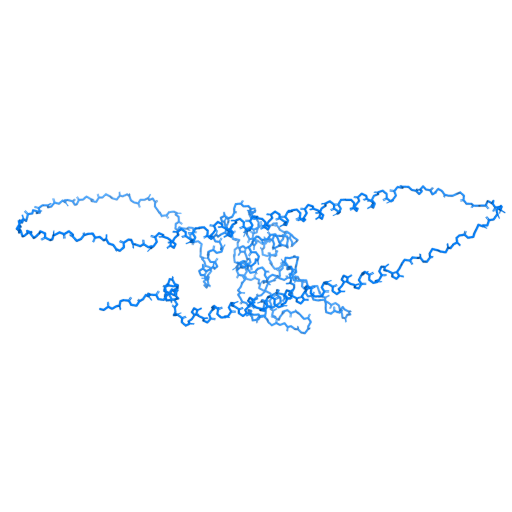 1 190 ? -10.691 -3.860 6.278 1.00 82.81 190 LEU A N 1
ATOM 1519 C CA . LEU A 1 190 ? -10.455 -2.529 5.696 1.00 82.81 190 LEU A CA 1
ATOM 1520 C C . LEU A 1 190 ? -11.004 -1.386 6.560 1.00 82.81 190 LEU A C 1
ATOM 1522 O O . LEU A 1 190 ? -10.343 -0.356 6.678 1.00 82.81 190 LEU A O 1
ATOM 1526 N N . VAL A 1 191 ? -12.158 -1.576 7.207 1.00 86.38 191 VAL A N 1
ATOM 1527 C CA . VAL A 1 191 ? -12.708 -0.594 8.158 1.00 86.38 191 VAL A CA 1
ATOM 1528 C C . VAL A 1 191 ? -11.735 -0.364 9.318 1.00 86.38 191 VAL A C 1
ATOM 1530 O O . VAL A 1 191 ? -11.342 0.771 9.580 1.00 86.38 191 VAL A O 1
ATOM 1533 N N . ALA A 1 192 ? -11.280 -1.437 9.976 1.00 86.25 192 ALA A N 1
ATOM 1534 C CA . ALA A 1 192 ? -10.337 -1.342 11.092 1.00 86.25 192 ALA A CA 1
ATOM 1535 C C . ALA A 1 192 ? -9.026 -0.651 10.681 1.00 86.25 192 ALA A C 1
ATOM 1537 O O . ALA A 1 192 ? -8.472 0.152 11.429 1.00 86.25 192 ALA A O 1
ATOM 1538 N N . ILE A 1 193 ? -8.561 -0.919 9.463 1.00 87.81 193 ILE A N 1
ATOM 1539 C CA . ILE A 1 193 ? -7.342 -0.337 8.897 1.00 87.81 193 ILE A CA 1
ATOM 1540 C C . ILE A 1 193 ? -7.478 1.165 8.713 1.00 87.81 193 ILE A C 1
ATOM 1542 O O . ILE A 1 193 ? -6.596 1.924 9.112 1.00 87.81 193 ILE A O 1
ATOM 1546 N N . ARG A 1 194 ? -8.589 1.605 8.123 1.00 89.94 194 ARG A N 1
ATOM 1547 C CA . ARG A 1 194 ? -8.858 3.027 7.917 1.00 89.94 194 ARG A CA 1
ATOM 1548 C C . ARG A 1 194 ? -8.969 3.763 9.244 1.00 89.94 194 ARG A C 1
ATOM 1550 O O . ARG A 1 194 ? -8.449 4.869 9.353 1.00 89.94 194 ARG A O 1
ATOM 1557 N N . THR A 1 195 ? -9.575 3.143 10.256 1.00 90.12 195 THR A N 1
ATOM 1558 C CA . THR A 1 195 ? -9.605 3.692 11.617 1.00 90.12 195 THR A CA 1
ATOM 1559 C C . THR A 1 195 ? -8.194 3.878 12.169 1.00 90.12 195 THR A C 1
ATOM 1561 O O . THR A 1 195 ? -7.867 4.987 12.577 1.00 90.12 195 THR A O 1
ATOM 1564 N N . ILE A 1 196 ? -7.335 2.852 12.091 1.00 90.62 196 ILE A N 1
ATOM 1565 C CA . ILE A 1 196 ? -5.937 2.936 12.548 1.00 90.62 196 ILE A CA 1
ATOM 1566 C C . ILE A 1 196 ? -5.201 4.090 11.855 1.00 90.62 196 ILE A C 1
ATOM 1568 O O . ILE A 1 196 ? -4.602 4.920 12.535 1.00 90.62 196 ILE A O 1
ATOM 1572 N N . ILE A 1 197 ? -5.293 4.185 10.522 1.00 92.06 197 ILE A N 1
ATOM 1573 C CA . ILE A 1 197 ? -4.634 5.247 9.743 1.00 92.06 197 ILE A CA 1
ATOM 1574 C C . ILE A 1 197 ? -5.093 6.637 10.204 1.00 92.06 197 ILE A C 1
ATOM 1576 O O . ILE A 1 197 ? -4.257 7.516 10.405 1.00 92.06 197 ILE A O 1
ATOM 1580 N N . ARG A 1 198 ? -6.403 6.845 10.394 1.00 91.81 198 ARG A N 1
ATOM 1581 C CA . ARG A 1 198 ? -6.955 8.138 10.841 1.00 91.81 198 ARG A CA 1
ATOM 1582 C C . ARG A 1 198 ? -6.441 8.526 12.224 1.00 91.81 198 ARG A C 1
ATOM 1584 O O . ARG A 1 198 ? -6.027 9.667 12.431 1.00 91.81 198 ARG A O 1
ATOM 1591 N N . THR A 1 199 ? -6.417 7.567 13.148 1.00 90.94 199 THR A N 1
ATOM 1592 C CA . THR A 1 199 ? -6.030 7.802 14.545 1.00 90.94 199 THR A CA 1
ATOM 1593 C C . THR A 1 199 ? -4.523 7.896 14.777 1.00 90.94 199 THR A C 1
ATOM 1595 O O . THR A 1 199 ? -4.116 8.299 15.860 1.00 90.94 199 THR A O 1
ATOM 1598 N N . GLU A 1 200 ? -3.689 7.540 13.797 1.00 91.50 200 GLU A N 1
ATOM 1599 C CA . GLU A 1 200 ? -2.234 7.509 13.965 1.00 91.50 200 GLU A CA 1
ATOM 1600 C C . GLU A 1 200 ? -1.662 8.930 14.163 1.00 91.50 200 GLU A C 1
ATOM 1602 O O . GLU A 1 200 ? -1.737 9.753 13.244 1.00 91.50 200 GLU A O 1
ATOM 1607 N N . PRO A 1 201 ? -1.079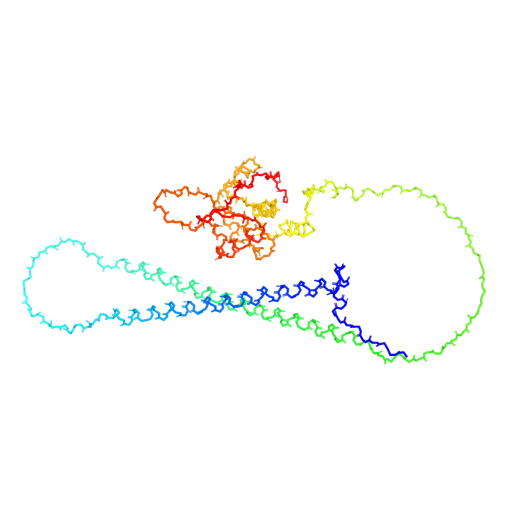 9.262 15.331 1.00 91.38 201 PRO A N 1
ATOM 1608 C CA . PRO A 1 201 ? -0.646 10.628 15.629 1.00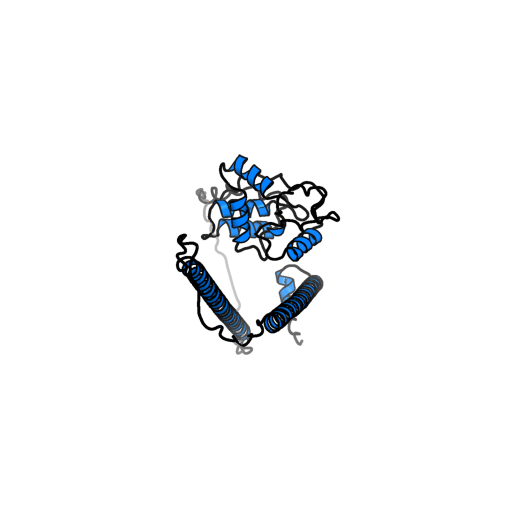 91.38 201 PRO A CA 1
ATOM 1609 C C . PRO A 1 201 ? 0.637 11.038 14.898 1.00 91.38 201 PRO A C 1
ATOM 1611 O O . PRO A 1 201 ? 0.902 12.228 14.761 1.00 91.38 201 PRO A O 1
ATOM 1614 N N . MET A 1 202 ? 1.451 10.077 14.448 1.00 90.38 202 MET A N 1
ATOM 1615 C CA . MET A 1 202 ? 2.741 10.360 13.806 1.00 90.38 202 MET A CA 1
ATOM 1616 C C . MET A 1 202 ? 2.638 10.570 12.290 1.00 90.38 202 MET A C 1
ATOM 1618 O O . MET A 1 202 ? 3.614 10.977 11.659 1.00 90.38 202 MET A O 1
ATOM 1622 N N . LEU A 1 203 ? 1.481 10.287 11.687 1.00 91.69 203 LEU A N 1
ATOM 1623 C CA . LEU A 1 203 ? 1.266 10.512 10.262 1.00 91.69 203 LEU A CA 1
ATOM 1624 C C . LEU A 1 203 ? 0.766 11.930 10.008 1.00 91.69 203 LEU A C 1
ATOM 1626 O O . LEU A 1 203 ? -0.186 12.385 10.639 1.00 91.69 203 LEU A O 1
ATOM 1630 N N . SER A 1 204 ? 1.378 12.596 9.029 1.00 93.19 204 SER A N 1
ATOM 1631 C CA . SER A 1 204 ? 0.848 13.849 8.504 1.00 93.19 204 SER A CA 1
ATOM 1632 C C . SER A 1 204 ? -0.500 13.626 7.823 1.00 93.19 204 SER A C 1
ATOM 1634 O O . SER A 1 204 ? -0.824 12.519 7.379 1.00 93.19 204 SER A O 1
ATOM 1636 N N . ASP A 1 205 ? -1.251 14.708 7.677 1.00 92.62 205 ASP A N 1
ATOM 1637 C CA . ASP A 1 205 ? -2.548 14.685 7.018 1.00 92.62 205 ASP A CA 1
ATOM 1638 C C . ASP A 1 205 ? -2.458 14.123 5.587 1.00 92.62 205 ASP A C 1
ATOM 1640 O O . ASP A 1 205 ? -3.128 13.156 5.218 1.00 92.62 205 ASP A O 1
ATOM 1644 N N . LEU A 1 206 ? -1.518 14.637 4.795 1.00 92.25 206 LEU A N 1
ATOM 1645 C CA . LEU A 1 206 ? -1.276 14.131 3.446 1.00 92.25 206 LEU A CA 1
ATOM 1646 C C . LEU A 1 206 ? -0.950 12.626 3.443 1.00 92.25 206 LEU A C 1
ATOM 1648 O O . LEU A 1 206 ? -1.471 11.884 2.606 1.00 92.25 206 LEU A O 1
ATOM 1652 N N . SER A 1 207 ? -0.136 12.155 4.394 1.00 94.06 207 SER A N 1
ATOM 1653 C CA . SER A 1 207 ? 0.188 10.732 4.511 1.00 94.06 207 SER A CA 1
ATOM 1654 C C . SER A 1 207 ? -1.053 9.892 4.798 1.00 94.06 207 SER A C 1
ATOM 1656 O O . SER A 1 207 ? -1.256 8.863 4.155 1.00 94.06 207 SER A O 1
ATOM 1658 N N . LYS A 1 208 ? -1.916 10.333 5.719 1.00 94.12 208 LYS A N 1
ATOM 1659 C CA . LYS A 1 208 ? -3.173 9.638 6.029 1.00 94.12 208 LYS A CA 1
ATOM 1660 C C . LYS A 1 208 ? -4.080 9.574 4.807 1.00 94.12 208 LYS A C 1
ATOM 1662 O O . LYS A 1 208 ? -4.575 8.496 4.490 1.00 94.12 208 LYS A O 1
ATOM 1667 N N . ILE A 1 209 ? -4.234 10.676 4.075 1.00 93.81 209 ILE A N 1
ATOM 1668 C CA . ILE A 1 209 ? -5.014 10.716 2.830 1.00 93.81 209 ILE A CA 1
ATOM 1669 C C . ILE A 1 209 ? -4.496 9.712 1.808 1.00 93.81 209 ILE A C 1
ATOM 1671 O O . ILE A 1 209 ? -5.278 8.914 1.294 1.00 93.81 209 ILE A O 1
ATOM 1675 N N . ILE A 1 210 ? -3.192 9.723 1.523 1.00 94.69 210 ILE A N 1
ATOM 1676 C CA . ILE A 1 210 ? -2.589 8.824 0.533 1.00 94.69 210 ILE A CA 1
ATOM 1677 C C . ILE A 1 210 ? -2.817 7.366 0.937 1.00 94.69 210 ILE A C 1
ATOM 1679 O O . ILE A 1 210 ? -3.251 6.558 0.117 1.00 94.69 210 ILE A O 1
ATOM 1683 N N . LEU A 1 211 ? -2.579 7.023 2.204 1.00 94.19 211 LEU A N 1
ATOM 1684 C CA . LEU A 1 211 ? -2.776 5.659 2.690 1.00 94.19 211 LEU A CA 1
ATOM 1685 C C . LEU A 1 211 ? -4.250 5.244 2.635 1.00 94.19 211 LEU A C 1
ATOM 1687 O O . LEU A 1 211 ? -4.548 4.130 2.207 1.00 94.19 211 LEU A O 1
ATOM 1691 N N . LEU A 1 212 ? -5.179 6.139 2.986 1.00 93.38 212 LEU A N 1
ATOM 1692 C CA . LEU A 1 212 ? -6.616 5.897 2.859 1.00 93.38 212 LEU A CA 1
ATOM 1693 C C . LEU A 1 212 ? -7.026 5.686 1.395 1.00 93.38 212 LEU A C 1
ATOM 1695 O O . LEU A 1 212 ? -7.770 4.743 1.126 1.00 93.38 212 LEU A O 1
ATOM 1699 N N . LEU A 1 213 ? -6.504 6.470 0.445 1.00 94.12 213 LEU A N 1
ATOM 1700 C CA . LEU A 1 213 ? -6.738 6.268 -0.992 1.00 94.12 213 LEU A CA 1
ATOM 1701 C C . LEU A 1 213 ? -6.252 4.895 -1.463 1.00 94.12 213 LEU A C 1
ATOM 1703 O O . LEU A 1 213 ? -6.963 4.204 -2.189 1.00 94.12 213 LEU A O 1
ATOM 1707 N N . VAL A 1 214 ? -5.082 4.445 -1.003 1.00 94.12 214 VAL A N 1
ATOM 1708 C CA . VAL A 1 214 ? -4.559 3.113 -1.349 1.00 94.12 214 VAL A CA 1
ATOM 1709 C C . VAL A 1 214 ? -5.487 1.995 -0.860 1.00 94.12 214 VAL A C 1
ATOM 1711 O O . VAL A 1 214 ? -5.668 1.001 -1.560 1.00 94.12 214 VAL A O 1
ATOM 1714 N N . THR A 1 215 ? -6.165 2.165 0.282 1.00 93.19 215 THR A N 1
ATOM 1715 C CA . THR A 1 215 ? -7.175 1.191 0.747 1.00 93.19 215 THR A CA 1
ATOM 1716 C C . THR A 1 215 ? -8.460 1.157 -0.090 1.00 93.19 215 THR A C 1
ATOM 1718 O O . THR A 1 215 ? -9.324 0.321 0.175 1.00 93.19 215 THR A O 1
ATOM 1721 N N . GLN A 1 216 ? -8.636 2.063 -1.058 1.00 92.81 216 GLN A N 1
ATOM 1722 C CA . GLN A 1 216 ? -9.779 2.053 -1.979 1.00 92.81 216 GLN A CA 1
ATOM 1723 C C . GLN A 1 216 ? -9.554 1.118 -3.174 1.00 92.81 216 GLN A C 1
ATOM 1725 O O . GLN A 1 216 ? -10.524 0.690 -3.790 1.00 92.81 216 GLN A O 1
ATOM 1730 N N . ILE A 1 217 ? -8.297 0.785 -3.491 1.00 93.50 217 ILE A N 1
ATOM 1731 C CA . ILE A 1 217 ? -7.949 -0.039 -4.654 1.00 93.50 217 ILE A CA 1
ATOM 1732 C C . ILE A 1 217 ? -8.404 -1.482 -4.386 1.00 93.50 217 ILE A C 1
ATOM 1734 O O . ILE A 1 217 ? -7.908 -2.077 -3.425 1.00 93.50 217 ILE A O 1
ATOM 1738 N N . PRO A 1 218 ? -9.303 -2.079 -5.190 1.00 92.94 218 PRO A N 1
ATOM 1739 C CA . PRO A 1 218 ? -9.792 -3.437 -4.949 1.00 92.94 218 PRO A CA 1
ATOM 1740 C C . PRO A 1 218 ? -8.706 -4.517 -5.117 1.00 92.94 218 PRO A C 1
ATOM 1742 O O . PRO A 1 218 ? -7.726 -4.298 -5.835 1.00 92.94 218 PRO A O 1
ATOM 1745 N N . PRO A 1 219 ? -8.860 -5.704 -4.495 1.00 93.00 219 PRO A N 1
ATOM 1746 C CA . PRO A 1 219 ? -8.028 -6.865 -4.809 1.00 93.00 219 PRO A CA 1
ATOM 1747 C C . PRO A 1 219 ? -8.114 -7.227 -6.294 1.00 93.00 219 PRO A C 1
ATOM 1749 O O . PRO A 1 219 ? -9.197 -7.216 -6.874 1.00 93.00 219 PRO A O 1
ATOM 1752 N N . GLY A 1 220 ? -6.972 -7.552 -6.899 1.00 93.94 220 GLY A N 1
ATOM 1753 C CA . GLY A 1 220 ? -6.882 -7.898 -8.322 1.00 93.94 220 GLY A CA 1
ATOM 1754 C C . GLY A 1 220 ? -6.823 -6.683 -9.248 1.00 93.94 220 GLY A C 1
ATOM 1755 O O . GLY A 1 220 ? -6.704 -6.840 -10.462 1.00 93.94 220 GLY A O 1
ATOM 1756 N N . CYS A 1 221 ? -6.855 -5.476 -8.681 1.00 94.62 221 CYS A N 1
ATOM 1757 C CA . CYS A 1 221 ? -6.587 -4.228 -9.375 1.00 94.62 221 CYS A CA 1
ATOM 1758 C C . CYS A 1 221 ? -5.219 -3.671 -8.962 1.00 94.62 221 CYS A C 1
ATOM 1760 O O . CYS A 1 221 ? -4.701 -3.943 -7.878 1.00 94.62 221 CYS A O 1
ATOM 1762 N N . PHE A 1 222 ? -4.654 -2.835 -9.825 1.00 94.19 222 PHE A N 1
ATOM 1763 C CA . PHE A 1 222 ? -3.461 -2.046 -9.539 1.00 94.19 222 PHE A CA 1
ATOM 1764 C C . PHE A 1 222 ? -3.721 -0.595 -9.944 1.00 94.19 222 PHE A C 1
ATOM 1766 O O . PHE A 1 222 ? -4.579 -0.338 -10.779 1.00 94.19 222 PHE A O 1
ATOM 1773 N N . THR A 1 223 ? -2.992 0.358 -9.379 1.00 94.75 223 THR A N 1
ATOM 1774 C CA . THR A 1 223 ? -3.003 1.770 -9.781 1.00 94.75 223 THR A CA 1
ATOM 1775 C C . THR A 1 223 ? -1.577 2.257 -10.009 1.00 94.75 223 THR A C 1
ATOM 1777 O O . THR A 1 223 ? -0.619 1.552 -9.695 1.00 94.75 223 THR A O 1
ATOM 1780 N N . THR A 1 224 ? -1.418 3.475 -10.521 1.00 93.50 224 THR A N 1
ATOM 1781 C CA . THR A 1 224 ? -0.106 4.114 -10.654 1.00 93.50 224 THR A CA 1
ATOM 1782 C C . THR A 1 224 ? 0.023 5.319 -9.735 1.00 93.50 224 THR A C 1
ATOM 1784 O O . THR A 1 224 ? -0.973 5.958 -9.390 1.00 93.50 224 THR A O 1
ATOM 1787 N N . TYR A 1 225 ? 1.256 5.702 -9.395 1.00 93.00 225 TYR A N 1
ATOM 1788 C CA . TYR A 1 225 ? 1.483 6.972 -8.698 1.00 93.00 225 TYR A CA 1
ATOM 1789 C C . TYR A 1 225 ? 0.903 8.171 -9.447 1.00 93.00 225 TYR A C 1
ATOM 1791 O O . TYR A 1 225 ? 0.416 9.110 -8.824 1.00 93.00 225 TYR A O 1
ATOM 1799 N N . SER A 1 226 ? 0.943 8.135 -10.782 1.00 92.31 226 SER A N 1
ATOM 1800 C CA . SER A 1 226 ? 0.379 9.187 -11.624 1.00 92.31 226 SER A CA 1
ATOM 1801 C C . SER A 1 226 ? -1.136 9.299 -11.455 1.00 92.31 226 SER A C 1
ATOM 1803 O O . SER A 1 226 ? -1.628 10.418 -11.367 1.00 92.31 226 SER A O 1
ATOM 1805 N N . ASN A 1 227 ? -1.860 8.181 -11.339 1.00 94.81 227 ASN A N 1
ATOM 1806 C CA . ASN A 1 227 ? -3.306 8.201 -11.101 1.00 94.81 227 ASN A CA 1
ATOM 1807 C C . ASN A 1 227 ? -3.639 8.756 -9.708 1.00 94.81 227 ASN A C 1
ATOM 1809 O O . ASN A 1 227 ? -4.526 9.597 -9.584 1.00 94.81 227 ASN A O 1
ATOM 1813 N N . ILE A 1 228 ? -2.902 8.338 -8.669 1.00 94.75 228 ILE A N 1
ATOM 1814 C CA . ILE A 1 228 ? -3.081 8.879 -7.308 1.00 94.75 228 ILE A CA 1
ATOM 1815 C C . ILE A 1 228 ? -2.811 10.389 -7.303 1.00 94.75 228 ILE A C 1
ATOM 1817 O O . ILE A 1 228 ? -3.594 11.160 -6.757 1.00 94.75 228 ILE A O 1
ATOM 1821 N N . HIS A 1 229 ? -1.728 10.821 -7.949 1.00 94.94 229 HIS A N 1
ATOM 1822 C CA . HIS A 1 229 ? -1.372 12.229 -8.082 1.00 94.94 229 HIS A CA 1
ATOM 1823 C C . HIS A 1 229 ? -2.453 13.037 -8.806 1.00 94.94 229 HIS A C 1
ATOM 1825 O O . HIS A 1 229 ? -2.855 14.083 -8.311 1.00 94.94 229 HIS A O 1
ATOM 1831 N N . GLN A 1 230 ? -2.957 12.549 -9.943 1.00 94.56 230 GLN A N 1
ATOM 1832 C CA . GLN A 1 230 ? -4.036 13.210 -10.684 1.00 94.56 230 GLN A CA 1
ATOM 1833 C C . GLN A 1 230 ? -5.296 13.368 -9.833 1.00 94.56 230 GLN A C 1
ATOM 1835 O O . GLN A 1 230 ? -5.897 14.443 -9.827 1.00 94.56 230 GLN A O 1
ATOM 1840 N N . HIS A 1 231 ? -5.660 12.332 -9.072 1.00 94.56 231 HIS A N 1
ATOM 1841 C CA . HIS A 1 231 ? -6.779 12.412 -8.139 1.00 94.56 231 HIS A CA 1
ATOM 1842 C C . HIS A 1 231 ? -6.535 13.480 -7.070 1.00 94.56 231 HIS A C 1
ATOM 1844 O O . HIS A 1 231 ? -7.351 14.386 -6.916 1.00 94.56 231 HIS A O 1
ATOM 1850 N N . LEU A 1 232 ? -5.383 13.442 -6.395 1.00 93.50 232 LEU A N 1
ATOM 1851 C CA . LEU A 1 232 ? -5.018 14.406 -5.351 1.00 93.50 232 LEU A CA 1
ATOM 1852 C C . LEU A 1 232 ? -4.942 15.846 -5.858 1.00 93.50 232 LEU A C 1
ATOM 1854 O O . LEU A 1 232 ? -5.398 16.751 -5.167 1.00 93.50 232 LEU A O 1
ATOM 1858 N N . LEU A 1 233 ? -4.438 16.076 -7.069 1.00 92.56 233 LEU A N 1
ATOM 1859 C CA . LEU A 1 233 ? -4.476 17.401 -7.686 1.00 92.56 233 LEU A CA 1
ATOM 1860 C C . LEU A 1 233 ? -5.912 17.904 -7.858 1.00 92.56 233 LEU A C 1
ATOM 1862 O O . LEU A 1 233 ? -6.170 19.084 -7.648 1.00 92.56 233 LEU A O 1
ATOM 1866 N N . SER A 1 234 ? -6.848 17.018 -8.207 1.00 89.38 234 SER A N 1
ATOM 1867 C CA . SER A 1 234 ? -8.247 17.400 -8.410 1.00 89.38 234 SER A CA 1
ATOM 1868 C C . SER A 1 234 ? -9.015 17.672 -7.110 1.00 89.38 234 SER A C 1
ATOM 1870 O O . SER A 1 234 ? -9.922 18.501 -7.118 1.00 89.38 234 SER A O 1
ATOM 1872 N N . VAL A 1 235 ? -8.662 17.006 -6.000 1.00 86.50 235 VAL A N 1
ATOM 1873 C CA . VAL A 1 235 ? -9.433 17.076 -4.740 1.00 86.50 235 VAL A CA 1
ATOM 1874 C C . VAL A 1 235 ? -8.729 17.786 -3.578 1.00 86.50 235 VAL A C 1
ATOM 1876 O O . VAL A 1 235 ? -9.410 18.237 -2.662 1.00 86.50 235 VAL A O 1
ATOM 1879 N N . TRP A 1 236 ? -7.397 17.875 -3.586 1.00 84.81 236 TRP A N 1
ATOM 1880 C CA . TRP A 1 236 ? -6.580 18.421 -2.488 1.00 84.81 236 TRP A CA 1
ATOM 1881 C C . TRP A 1 236 ? -5.739 19.636 -2.908 1.00 84.81 236 TRP A C 1
ATOM 1883 O O . TRP A 1 236 ? -5.519 20.538 -2.105 1.00 84.81 236 TRP A O 1
ATOM 1893 N N . GLY A 1 237 ? -5.305 19.694 -4.170 1.00 80.94 237 GLY A N 1
ATOM 1894 C CA . GLY A 1 237 ? -4.697 20.879 -4.787 1.00 80.94 237 GLY A CA 1
ATOM 1895 C C . GLY A 1 237 ? -3.185 20.796 -5.004 1.00 80.94 237 GLY A C 1
ATOM 1896 O O . GLY A 1 237 ? -2.724 21.153 -6.083 1.00 80.94 237 GLY A O 1
ATOM 1897 N N . GLU A 1 238 ? -2.407 20.279 -4.048 1.00 81.75 238 GLU A N 1
ATOM 1898 C CA . GLU A 1 238 ? -0.944 20.174 -4.191 1.00 81.75 238 GLU A CA 1
ATOM 1899 C C . GLU A 1 238 ? -0.400 18.863 -3.606 1.00 81.75 238 GLU A C 1
ATOM 1901 O O . GLU A 1 238 ? -0.514 18.594 -2.411 1.00 81.75 238 GLU A O 1
ATOM 1906 N N . CYS A 1 239 ? 0.202 18.033 -4.458 1.00 89.19 239 CYS A N 1
ATOM 1907 C CA . CYS A 1 239 ? 0.957 16.841 -4.075 1.00 89.19 239 CYS A CA 1
ATOM 1908 C C . CYS A 1 239 ? 1.927 16.502 -5.212 1.00 89.19 239 CYS A C 1
ATOM 1910 O O . CYS A 1 239 ? 1.534 16.591 -6.365 1.00 89.19 239 CYS A O 1
ATOM 1912 N N . ASP A 1 240 ? 3.172 16.119 -4.924 1.00 91.12 240 ASP A N 1
ATOM 1913 C CA . ASP A 1 240 ? 4.102 15.608 -5.944 1.00 91.12 240 ASP A CA 1
ATOM 1914 C C . ASP A 1 240 ? 4.101 14.070 -5.967 1.00 91.12 240 ASP A C 1
ATOM 1916 O O . ASP A 1 240 ? 4.031 13.406 -4.932 1.00 91.12 240 ASP A O 1
ATOM 1920 N N . VAL A 1 241 ? 4.281 13.480 -7.149 1.00 91.31 241 VAL A N 1
ATOM 1921 C CA . VAL A 1 241 ? 4.437 12.030 -7.349 1.00 91.31 241 VAL A CA 1
ATOM 1922 C C . VAL A 1 241 ? 5.542 11.455 -6.455 1.00 91.31 241 VAL A C 1
ATOM 1924 O O . VAL A 1 241 ? 5.392 10.358 -5.913 1.00 91.31 241 VAL A O 1
ATOM 1927 N N . ARG A 1 242 ? 6.640 12.197 -6.245 1.00 89.31 242 ARG A N 1
ATOM 1928 C CA . ARG A 1 242 ? 7.732 11.763 -5.354 1.00 89.31 242 ARG A CA 1
ATOM 1929 C C . ARG A 1 242 ? 7.305 11.710 -3.893 1.00 89.31 242 ARG A C 1
ATOM 1931 O O . ARG A 1 242 ? 7.717 10.791 -3.191 1.00 89.31 242 ARG A O 1
ATOM 1938 N N . GLN A 1 243 ? 6.471 12.652 -3.449 1.00 91.94 243 GLN A N 1
ATOM 1939 C CA . GLN A 1 243 ? 5.927 12.647 -2.090 1.00 91.94 243 GLN A CA 1
ATOM 1940 C C . GLN A 1 243 ? 5.045 11.418 -1.873 1.00 91.94 243 GLN A C 1
ATOM 1942 O O . GLN A 1 243 ? 5.172 10.761 -0.846 1.00 91.94 243 GLN A O 1
ATOM 1947 N N . ILE A 1 244 ? 4.230 11.039 -2.865 1.00 93.38 244 ILE A N 1
ATOM 1948 C CA . ILE A 1 244 ? 3.443 9.798 -2.807 1.00 93.38 244 ILE A CA 1
ATOM 1949 C C . ILE A 1 244 ? 4.373 8.590 -2.646 1.00 93.38 244 ILE A C 1
ATOM 1951 O O . ILE A 1 244 ? 4.172 7.771 -1.752 1.00 93.38 244 ILE A O 1
ATOM 1955 N N . GLY A 1 245 ? 5.432 8.504 -3.459 1.00 90.50 245 GLY A N 1
ATOM 1956 C CA . GLY A 1 245 ? 6.450 7.456 -3.340 1.00 90.50 245 GLY A CA 1
ATOM 1957 C C . GLY A 1 245 ? 7.092 7.388 -1.952 1.00 90.50 245 GLY A C 1
ATOM 1958 O O . GLY A 1 245 ? 7.210 6.303 -1.380 1.00 90.50 245 GLY A O 1
ATOM 1959 N N . GLN A 1 246 ? 7.455 8.540 -1.385 1.00 90.62 246 GLN A N 1
ATOM 1960 C CA . GLN A 1 246 ? 8.038 8.629 -0.048 1.00 90.62 246 GLN A CA 1
ATOM 1961 C C . GLN A 1 246 ? 7.060 8.149 1.032 1.00 90.62 246 GLN A C 1
ATOM 1963 O O . GLN A 1 246 ? 7.428 7.296 1.836 1.00 90.62 246 GLN A O 1
ATOM 1968 N N . VAL A 1 247 ? 5.803 8.604 1.000 1.00 92.81 247 VAL A N 1
ATOM 1969 C CA . VAL A 1 247 ? 4.762 8.183 1.954 1.00 92.81 247 VAL A CA 1
ATOM 1970 C C . VAL A 1 247 ? 4.550 6.672 1.924 1.00 92.81 247 VAL A C 1
ATOM 1972 O O . VAL A 1 247 ? 4.453 6.042 2.976 1.00 92.81 247 VAL A O 1
ATOM 1975 N N . LEU A 1 248 ? 4.504 6.061 0.736 1.00 91.50 248 LEU A N 1
ATOM 1976 C CA . LEU A 1 248 ? 4.350 4.607 0.635 1.00 91.50 248 LEU A CA 1
ATOM 1977 C C . LEU A 1 248 ? 5.590 3.854 1.130 1.00 91.50 248 LEU A C 1
ATOM 1979 O O . LEU A 1 248 ? 5.450 2.762 1.676 1.00 91.50 248 LEU A O 1
ATOM 1983 N N . THR A 1 249 ? 6.783 4.433 0.969 1.00 87.25 249 THR A N 1
ATOM 1984 C CA . THR A 1 249 ? 8.054 3.839 1.420 1.00 87.25 249 THR A CA 1
ATOM 1985 C C . THR A 1 249 ? 8.191 3.888 2.939 1.00 87.25 249 THR A C 1
ATOM 1987 O O . THR A 1 249 ? 8.623 2.919 3.558 1.00 87.25 249 THR A O 1
ATOM 1990 N N . GLU A 1 250 ? 7.797 5.007 3.543 1.00 87.62 250 GLU A N 1
ATOM 1991 C CA . GLU A 1 250 ? 7.856 5.254 4.987 1.00 87.62 250 GLU A CA 1
ATOM 1992 C C . GLU A 1 250 ? 6.616 4.734 5.730 1.00 87.62 250 GLU A C 1
ATOM 1994 O O . GLU A 1 250 ? 6.515 4.869 6.948 1.00 87.62 250 GLU A O 1
ATOM 1999 N N . CYS A 1 251 ? 5.668 4.125 5.014 1.00 86.00 251 CYS A N 1
ATOM 2000 C CA . CYS A 1 251 ? 4.424 3.642 5.590 1.00 86.00 251 CYS A CA 1
ATOM 2001 C C . CYS A 1 251 ? 4.701 2.580 6.674 1.00 86.00 251 CYS A C 1
ATOM 2003 O O . CYS A 1 251 ? 5.180 1.482 6.352 1.00 86.00 251 CYS A O 1
ATOM 2005 N N . PRO A 1 252 ? 4.335 2.839 7.948 1.00 83.19 252 PRO A N 1
ATOM 2006 C CA . PRO A 1 252 ? 4.592 1.918 9.058 1.00 83.19 252 PRO A CA 1
ATOM 2007 C C . PRO A 1 252 ? 3.743 0.636 8.974 1.00 83.19 252 PRO A C 1
ATOM 2009 O O . PRO A 1 252 ? 3.972 -0.326 9.704 1.00 83.19 252 PRO A O 1
ATOM 2012 N N . PHE A 1 253 ? 2.774 0.598 8.054 1.00 82.56 253 PHE A N 1
ATOM 2013 C CA . PHE A 1 253 ? 1.789 -0.471 7.888 1.00 82.56 253 PHE A CA 1
ATOM 2014 C C . PHE A 1 253 ? 2.057 -1.385 6.674 1.00 82.56 253 PHE A C 1
ATOM 2016 O O . PHE A 1 253 ? 1.241 -2.262 6.363 1.00 82.56 253 PHE A O 1
ATOM 2023 N N . THR A 1 254 ? 3.195 -1.197 5.993 1.00 65.25 254 THR A N 1
ATOM 2024 C CA . THR A 1 254 ? 3.590 -1.850 4.723 1.00 65.25 254 THR A CA 1
ATOM 2025 C C . THR A 1 254 ? 3.573 -3.374 4.757 1.00 65.25 254 THR A C 1
ATOM 2027 O O . THR A 1 254 ? 3.343 -4.023 3.735 1.00 65.25 254 THR A O 1
ATOM 2030 N N . ASN A 1 255 ? 3.816 -3.974 5.920 1.00 62.50 255 ASN A N 1
ATOM 2031 C CA . ASN A 1 255 ? 4.042 -5.411 5.972 1.00 62.50 255 ASN A CA 1
ATOM 2032 C C . ASN A 1 255 ? 2.762 -6.255 5.904 1.00 62.50 255 ASN A C 1
ATOM 2034 O O . ASN A 1 255 ? 2.859 -7.396 5.453 1.00 62.50 255 ASN A O 1
ATOM 2038 N N . TYR A 1 256 ? 1.585 -5.735 6.283 1.00 62.06 256 TYR A N 1
ATOM 2039 C CA . TYR A 1 256 ? 0.381 -6.584 6.382 1.00 62.06 256 TYR A CA 1
ATOM 2040 C C . TYR A 1 256 ? -0.964 -5.907 6.127 1.00 62.06 256 TYR A C 1
ATOM 2042 O O . TYR A 1 256 ? -1.944 -6.616 5.921 1.00 62.06 256 TYR A O 1
ATOM 2050 N N . ILE A 1 257 ? -1.040 -4.577 6.170 1.00 81.69 257 ILE A N 1
ATOM 2051 C CA . ILE A 1 257 ? -2.318 -3.909 6.412 1.00 81.69 257 ILE A CA 1
ATOM 2052 C C . ILE A 1 257 ? -2.728 -3.043 5.218 1.00 81.69 257 ILE A C 1
ATOM 2054 O O . ILE A 1 257 ? -3.804 -3.220 4.653 1.00 81.69 257 ILE A O 1
ATOM 2058 N N . VAL A 1 258 ? -1.860 -2.129 4.789 1.00 88.75 258 VAL A N 1
ATOM 2059 C CA . VAL A 1 258 ? -2.160 -1.256 3.648 1.00 88.75 258 VAL A CA 1
ATOM 2060 C C . VAL A 1 258 ? -1.698 -1.941 2.359 1.00 88.75 258 VAL A C 1
ATOM 2062 O O . VAL A 1 258 ? -0.545 -2.380 2.307 1.00 88.75 258 VAL A O 1
ATOM 2065 N N . PRO A 1 259 ? -2.539 -2.038 1.309 1.00 90.81 259 PRO A N 1
ATOM 2066 C CA . PRO A 1 259 ? -2.195 -2.736 0.072 1.00 90.81 259 PRO A CA 1
ATOM 2067 C C . PRO A 1 259 ? -1.273 -1.891 -0.825 1.00 90.81 259 PRO A C 1
ATOM 2069 O O . PRO A 1 259 ? -1.565 -1.646 -1.994 1.00 90.81 259 PRO A O 1
ATOM 2072 N N . CYS A 1 260 ? -0.134 -1.441 -0.289 1.00 90.50 260 CYS A N 1
ATOM 2073 C CA . CYS A 1 260 ? 0.843 -0.629 -1.016 1.00 90.50 260 CYS A CA 1
ATOM 2074 C C . CYS A 1 260 ? 1.387 -1.354 -2.259 1.00 90.50 260 CYS A C 1
ATOM 2076 O O . CYS A 1 260 ? 1.762 -0.700 -3.228 1.00 90.50 260 CYS A O 1
ATOM 2078 N N . HIS A 1 261 ? 1.381 -2.695 -2.275 1.00 89.62 261 HIS A N 1
ATOM 2079 C CA . HIS A 1 261 ? 1.766 -3.498 -3.444 1.00 89.62 261 HIS A CA 1
ATOM 2080 C C . HIS A 1 261 ? 0.859 -3.272 -4.663 1.00 89.62 261 HIS A C 1
ATOM 2082 O O . HIS A 1 261 ? 1.264 -3.598 -5.772 1.00 89.62 261 HIS A O 1
ATOM 2088 N N . ARG A 1 262 ? -0.339 -2.694 -4.484 1.00 92.62 262 ARG A N 1
ATOM 2089 C CA . ARG A 1 262 ? -1.247 -2.316 -5.581 1.00 92.62 262 ARG A CA 1
ATOM 2090 C C . ARG A 1 262 ? -0.866 -1.011 -6.272 1.00 92.62 262 ARG A C 1
ATOM 2092 O O . ARG A 1 262 ? -1.462 -0.693 -7.295 1.00 92.62 262 ARG A O 1
ATOM 2099 N N . VAL A 1 263 ? 0.103 -0.258 -5.753 1.00 92.56 263 VAL A N 1
ATOM 2100 C CA . VAL A 1 263 ? 0.610 0.962 -6.394 1.00 92.56 263 VAL A CA 1
ATOM 2101 C C . VAL A 1 263 ? 1.895 0.634 -7.136 1.00 92.56 263 VAL A C 1
ATOM 2103 O O . VAL A 1 263 ? 2.861 0.188 -6.522 1.00 92.56 263 VAL A O 1
ATOM 2106 N N . VAL A 1 264 ? 1.912 0.869 -8.445 1.00 89.69 264 VAL A N 1
ATOM 2107 C CA . VAL A 1 264 ? 3.076 0.618 -9.305 1.00 89.69 264 VAL A CA 1
ATOM 2108 C C . VAL A 1 264 ? 3.575 1.907 -9.964 1.00 89.69 264 VAL A C 1
ATOM 2110 O O . VAL A 1 264 ? 2.864 2.914 -10.044 1.00 89.69 264 VAL A O 1
ATOM 2113 N N . GLY A 1 265 ? 4.817 1.894 -10.443 1.00 83.62 265 GLY A N 1
ATOM 2114 C CA . GLY A 1 265 ? 5.384 2.976 -11.240 1.00 83.62 265 GLY A CA 1
ATOM 2115 C C . GLY A 1 265 ? 4.628 3.208 -12.544 1.00 83.62 265 GLY A C 1
ATOM 2116 O O . GLY A 1 265 ? 4.017 2.303 -13.113 1.00 83.62 265 GLY A O 1
ATOM 2117 N N . SER A 1 266 ? 4.678 4.445 -13.036 1.00 70.00 266 SER A N 1
ATOM 2118 C CA . SER A 1 266 ? 4.181 4.781 -14.367 1.00 70.00 266 SER A CA 1
ATOM 2119 C C . SER A 1 266 ? 5.006 4.041 -15.419 1.00 70.00 266 SER A C 1
ATOM 2121 O O . SER A 1 266 ? 6.237 4.026 -15.360 1.00 70.00 266 SER A O 1
ATOM 2123 N N . TRP A 1 267 ? 4.332 3.484 -16.424 1.00 64.38 267 TRP A N 1
ATOM 2124 C CA . TRP A 1 267 ? 4.954 2.914 -17.616 1.00 64.38 267 TRP A CA 1
ATOM 2125 C C . TRP A 1 267 ? 5.797 3.973 -18.327 1.00 64.38 267 TRP A C 1
ATOM 2127 O O . TRP A 1 267 ? 5.291 4.715 -19.170 1.00 64.38 267 TRP A O 1
ATOM 2137 N N . SER A 1 268 ? 7.093 4.064 -18.037 1.00 43.00 268 SER A N 1
ATOM 2138 C CA . SER A 1 268 ? 7.975 4.706 -19.002 1.00 43.00 268 SER A CA 1
ATOM 2139 C C . SER A 1 268 ? 8.015 3.776 -20.213 1.00 43.00 268 SER A C 1
ATOM 2141 O O . SER A 1 268 ? 8.367 2.603 -20.103 1.00 43.00 268 SER A O 1
ATOM 2143 N N . ARG A 1 269 ? 7.522 4.265 -21.358 1.00 39.94 269 ARG A N 1
ATOM 2144 C CA . ARG A 1 269 ? 7.573 3.564 -22.645 1.00 39.94 269 ARG A CA 1
ATOM 2145 C C . ARG A 1 269 ? 8.964 2.950 -22.817 1.00 39.94 269 ARG A C 1
ATOM 2147 O O . ARG A 1 269 ? 9.929 3.672 -23.061 1.00 39.94 269 ARG A O 1
ATOM 2154 N N . LEU A 1 270 ? 9.052 1.626 -22.715 1.00 38.50 270 LEU A N 1
ATOM 2155 C CA . LEU A 1 270 ? 10.218 0.876 -23.156 1.00 38.50 270 LEU A CA 1
ATOM 2156 C C . LEU A 1 270 ? 10.349 1.141 -24.656 1.00 38.50 270 LEU A C 1
ATOM 2158 O O . LEU A 1 270 ? 9.529 0.693 -25.456 1.00 38.50 270 LEU A O 1
ATOM 2162 N N . GLY A 1 271 ? 11.348 1.932 -25.043 1.00 37.25 271 GLY A N 1
ATOM 2163 C CA . GLY A 1 271 ? 11.751 2.005 -26.440 1.00 37.25 271 GLY A CA 1
ATOM 2164 C C . GLY A 1 271 ? 12.119 0.601 -26.948 1.00 37.25 271 GLY A C 1
ATOM 2165 O O . GLY A 1 271 ? 12.513 -0.249 -26.147 1.00 37.25 271 GLY A O 1
ATOM 2166 N N . PRO A 1 272 ? 12.049 0.350 -28.266 1.00 39.84 272 PRO A N 1
ATOM 2167 C CA . PRO A 1 272 ? 12.195 -0.981 -28.874 1.00 39.84 272 PRO A CA 1
ATOM 2168 C C . PRO A 1 272 ? 13.531 -1.710 -28.607 1.00 39.84 272 PRO A C 1
ATOM 2170 O O . PRO A 1 272 ? 13.674 -2.862 -29.003 1.00 39.84 272 PRO A O 1
ATOM 2173 N N . SER A 1 273 ? 14.492 -1.081 -27.920 1.00 39.38 273 SER A N 1
ATOM 2174 C CA . SER A 1 273 ? 15.805 -1.654 -27.580 1.00 39.38 273 SER A CA 1
ATOM 2175 C C . SER A 1 273 ? 16.097 -1.741 -26.076 1.00 39.38 273 SER A C 1
ATOM 2177 O O . SER A 1 273 ? 17.202 -2.126 -25.691 1.00 39.38 273 SER A O 1
ATOM 2179 N N . ALA A 1 274 ? 15.154 -1.386 -25.201 1.00 40.84 274 ALA A N 1
ATOM 2180 C CA . ALA A 1 274 ? 15.344 -1.580 -23.771 1.00 40.84 274 ALA A CA 1
ATOM 2181 C C . ALA A 1 274 ? 15.026 -3.041 -23.424 1.00 40.84 274 ALA A C 1
ATOM 2183 O O . ALA A 1 274 ? 13.895 -3.492 -23.597 1.00 40.84 274 ALA A O 1
ATOM 2184 N N . LYS A 1 275 ? 16.027 -3.785 -22.926 1.00 40.19 275 LYS A N 1
ATOM 2185 C CA . LYS A 1 275 ? 15.805 -5.047 -22.191 1.00 40.19 275 LYS A CA 1
ATOM 2186 C C . LYS A 1 275 ? 14.615 -4.839 -21.244 1.00 40.19 275 LYS A C 1
ATOM 2188 O O . LYS A 1 275 ? 14.554 -3.736 -20.701 1.00 40.19 275 LYS A O 1
ATOM 2193 N N . PRO A 1 276 ? 13.719 -5.825 -21.039 1.00 41.16 276 PRO A N 1
ATOM 2194 C CA . PRO A 1 276 ? 12.576 -5.676 -20.143 1.00 41.16 276 PRO A CA 1
ATOM 2195 C C . PRO A 1 276 ? 13.111 -5.270 -18.772 1.00 41.16 276 PRO A C 1
ATOM 2197 O O . PRO A 1 276 ? 13.637 -6.091 -18.023 1.00 41.16 276 PRO A O 1
ATOM 2200 N N . GLN A 1 277 ? 13.105 -3.967 -18.496 1.00 43.88 277 GLN A N 1
ATOM 2201 C CA . GLN A 1 277 ? 13.402 -3.470 -17.175 1.00 43.88 277 GLN A CA 1
ATOM 2202 C C . GLN A 1 277 ? 12.194 -3.921 -16.382 1.00 43.88 277 GLN A C 1
ATOM 2204 O O . GLN A 1 277 ? 11.072 -3.508 -16.686 1.00 43.88 277 GLN A O 1
ATOM 2209 N N . LEU A 1 278 ? 12.437 -4.851 -15.450 1.00 47.66 278 LEU A N 1
ATOM 2210 C CA . LEU A 1 278 ? 11.520 -5.143 -14.358 1.00 47.66 278 LEU A CA 1
ATOM 2211 C C . LEU A 1 278 ? 10.905 -3.811 -13.942 1.00 47.66 278 LEU A C 1
ATOM 2213 O O . LEU A 1 278 ? 11.657 -2.857 -13.732 1.00 47.66 278 LEU A O 1
ATOM 2217 N N . LEU A 1 279 ? 9.573 -3.758 -13.911 1.00 52.31 279 LEU A N 1
ATOM 2218 C CA . LEU A 1 279 ? 8.811 -2.609 -13.443 1.00 52.31 279 LEU A CA 1
ATOM 2219 C C . LEU A 1 279 ? 9.568 -1.845 -12.366 1.00 52.31 279 LEU A C 1
ATOM 2221 O O . LEU A 1 279 ? 10.029 -2.438 -11.385 1.00 52.31 279 LEU A O 1
ATOM 2225 N N . ASP A 1 280 ? 9.562 -0.524 -12.485 1.00 59.53 280 ASP A N 1
ATOM 2226 C CA . ASP A 1 280 ? 9.667 0.283 -11.289 1.00 59.53 280 ASP A CA 1
ATOM 2227 C C . ASP A 1 280 ? 8.371 0.050 -10.499 1.00 59.53 280 ASP A C 1
ATOM 2229 O O . ASP A 1 280 ? 7.348 0.683 -10.739 1.00 59.53 280 ASP A O 1
ATOM 2233 N N . PHE A 1 281 ? 8.368 -0.934 -9.597 1.00 57.75 281 PHE A N 1
ATOM 2234 C CA . PHE A 1 281 ? 7.285 -1.114 -8.626 1.00 57.75 281 PHE A CA 1
ATOM 2235 C C . PHE A 1 281 ? 7.269 0.014 -7.589 1.00 57.75 281 PHE A C 1
ATOM 2237 O O . PHE A 1 281 ? 6.453 -0.007 -6.670 1.00 57.75 281 PHE A O 1
ATOM 2244 N N . GLY A 1 282 ? 8.142 1.008 -7.758 1.00 57.34 282 GLY A N 1
ATOM 2245 C CA . GLY A 1 282 ? 8.247 2.144 -6.892 1.00 57.34 282 GLY A CA 1
ATOM 2246 C C . GLY A 1 282 ? 9.236 1.929 -5.761 1.00 57.34 282 GLY A C 1
ATOM 2247 O O . GLY A 1 282 ? 9.551 0.802 -5.372 1.00 57.34 282 GLY A O 1
ATOM 2248 N N . MET A 1 283 ? 9.691 3.039 -5.183 1.00 58.62 283 MET A N 1
ATOM 2249 C CA . MET A 1 283 ? 10.645 3.040 -4.070 1.00 58.62 283 MET A CA 1
ATOM 2250 C C . MET A 1 283 ? 10.128 2.331 -2.809 1.00 58.62 283 MET A C 1
ATOM 2252 O O . MET A 1 283 ? 10.931 1.955 -1.956 1.00 58.62 283 MET A O 1
ATOM 2256 N N . HIS A 1 284 ? 8.811 2.124 -2.689 1.00 62.50 284 HIS A N 1
ATOM 2257 C CA . HIS A 1 284 ? 8.204 1.473 -1.525 1.00 62.50 284 HIS A CA 1
ATOM 2258 C C . HIS A 1 284 ? 8.298 -0.051 -1.553 1.00 62.50 284 HIS A C 1
ATOM 2260 O O . HIS A 1 284 ? 8.074 -0.698 -0.529 1.00 62.50 284 HIS A O 1
ATOM 2266 N N . CYS A 1 285 ? 8.639 -0.640 -2.698 1.00 60.59 285 CYS A N 1
ATOM 2267 C CA . CYS A 1 285 ? 8.795 -2.080 -2.824 1.00 60.59 285 CYS A CA 1
ATOM 2268 C C . CYS A 1 285 ? 10.226 -2.487 -2.454 1.00 60.59 285 CYS A C 1
ATOM 2270 O O . CYS A 1 285 ? 11.141 -2.385 -3.266 1.00 60.59 285 CYS A O 1
ATOM 2272 N N . GLN A 1 286 ? 10.420 -2.974 -1.223 1.00 64.31 286 GLN A N 1
ATOM 2273 C CA . GLN A 1 286 ? 11.717 -3.516 -0.786 1.00 64.31 286 GLN A CA 1
ATOM 2274 C C . GLN A 1 286 ? 12.099 -4.800 -1.537 1.00 64.31 286 GLN A C 1
ATOM 2276 O O . GLN A 1 286 ? 13.284 -5.055 -1.747 1.00 64.31 286 GLN A O 1
ATOM 2281 N N . ASP A 1 287 ? 11.102 -5.587 -1.948 1.00 71.69 287 ASP A N 1
ATOM 2282 C CA . ASP A 1 287 ? 11.274 -6.809 -2.727 1.00 71.69 287 ASP A CA 1
ATOM 2283 C C . ASP A 1 287 ? 10.266 -6.823 -3.886 1.00 71.69 287 ASP A C 1
ATOM 2285 O O . ASP A 1 287 ? 9.051 -6.930 -3.698 1.00 71.69 287 ASP A O 1
ATOM 2289 N N . ILE A 1 288 ? 10.796 -6.660 -5.099 1.00 74.06 288 ILE A N 1
ATOM 2290 C CA . ILE A 1 288 ? 10.023 -6.628 -6.343 1.00 74.06 288 ILE A CA 1
ATOM 2291 C C . ILE A 1 288 ? 9.337 -7.977 -6.600 1.00 74.06 288 ILE A C 1
ATOM 2293 O O . ILE A 1 288 ? 8.199 -8.001 -7.072 1.00 74.06 288 ILE A O 1
ATOM 2297 N N . GLU A 1 289 ? 9.999 -9.093 -6.283 1.00 74.56 289 GLU A N 1
ATOM 2298 C CA . GLU A 1 289 ? 9.440 -10.429 -6.501 1.00 74.56 289 GLU A CA 1
ATOM 2299 C C . GLU A 1 289 ? 8.239 -10.658 -5.585 1.00 74.56 289 GLU A C 1
ATOM 2301 O O . GLU A 1 289 ? 7.206 -11.153 -6.032 1.00 74.56 289 GLU A O 1
ATOM 2306 N N . ASP A 1 290 ? 8.335 -10.219 -4.329 1.00 80.69 290 ASP A N 1
ATOM 2307 C CA . ASP A 1 290 ? 7.232 -10.295 -3.372 1.00 80.69 290 ASP A CA 1
ATOM 2308 C C . ASP A 1 290 ? 6.038 -9.423 -3.795 1.00 80.69 290 ASP A C 1
ATOM 2310 O O . ASP A 1 290 ? 4.890 -9.854 -3.658 1.00 80.69 290 ASP A O 1
ATOM 2314 N N . THR A 1 291 ? 6.267 -8.215 -4.323 1.00 82.62 291 THR A N 1
ATOM 2315 C CA . THR A 1 291 ? 5.187 -7.361 -4.852 1.00 82.62 291 THR A CA 1
ATOM 2316 C C . THR A 1 291 ? 4.502 -8.014 -6.048 1.00 82.62 291 THR A C 1
ATOM 2318 O O . THR A 1 291 ? 3.270 -8.063 -6.113 1.00 82.62 291 THR A O 1
ATOM 2321 N N . TYR A 1 292 ? 5.291 -8.563 -6.969 1.00 83.62 292 TYR A N 1
ATOM 2322 C CA . TYR A 1 292 ? 4.786 -9.271 -8.135 1.00 83.62 292 TYR A CA 1
ATOM 2323 C C . TYR A 1 292 ? 3.960 -10.504 -7.724 1.00 83.62 292 TYR A C 1
ATOM 2325 O O . TYR A 1 292 ? 2.839 -10.689 -8.205 1.00 83.62 292 TYR A O 1
ATOM 2333 N N . ASP A 1 293 ? 4.483 -11.330 -6.812 1.00 86.19 293 ASP A N 1
ATOM 2334 C CA . ASP A 1 293 ? 3.806 -12.524 -6.295 1.00 86.19 293 ASP A CA 1
ATOM 2335 C C . ASP A 1 293 ? 2.473 -12.147 -5.619 1.00 86.19 293 ASP A C 1
ATOM 2337 O O . ASP A 1 293 ? 1.459 -12.791 -5.881 1.00 86.19 293 ASP A O 1
ATOM 2341 N N . ARG A 1 294 ? 2.428 -11.066 -4.821 1.00 88.56 294 ARG A N 1
ATOM 2342 C CA . ARG A 1 294 ? 1.185 -10.583 -4.183 1.00 88.56 294 ARG A CA 1
ATOM 2343 C C . ARG A 1 294 ? 0.134 -10.141 -5.196 1.00 88.56 294 ARG A C 1
ATOM 2345 O O . ARG A 1 294 ? -1.031 -10.491 -5.051 1.00 88.56 294 ARG A O 1
ATOM 2352 N N . LEU A 1 295 ? 0.528 -9.388 -6.221 1.00 91.00 295 LEU A N 1
ATOM 2353 C CA . LEU A 1 295 ? -0.392 -8.962 -7.278 1.00 91.00 295 LEU A CA 1
ATOM 2354 C C . LEU A 1 295 ? -0.930 -10.162 -8.067 1.00 91.00 295 LEU A C 1
ATOM 2356 O O . LEU A 1 295 ? -2.128 -10.233 -8.344 1.00 91.00 295 LEU A O 1
ATOM 2360 N N . ARG A 1 296 ? -0.069 -11.136 -8.383 1.00 91.12 296 ARG A N 1
ATOM 2361 C CA . ARG A 1 296 ? -0.476 -12.377 -9.054 1.00 91.12 296 ARG A CA 1
ATOM 2362 C C . ARG A 1 296 ? -1.430 -13.201 -8.184 1.00 91.12 296 ARG A C 1
ATOM 2364 O O . ARG A 1 296 ? -2.422 -13.704 -8.706 1.00 91.12 296 ARG A O 1
ATOM 2371 N N . ASP A 1 297 ? -1.161 -13.309 -6.882 1.00 92.69 297 ASP A N 1
ATOM 2372 C CA . ASP A 1 297 ? -2.028 -13.989 -5.907 1.00 92.69 297 ASP A CA 1
ATOM 2373 C C . ASP A 1 297 ? -3.419 -13.335 -5.819 1.00 92.69 297 ASP A C 1
ATOM 2375 O O . ASP A 1 297 ? -4.413 -14.021 -5.586 1.00 92.69 297 ASP A O 1
ATOM 2379 N N . GLU A 1 298 ? -3.506 -12.023 -6.046 1.00 93.00 298 GLU A N 1
ATOM 2380 C CA . GLU A 1 298 ? -4.770 -11.286 -6.126 1.00 93.00 298 GLU A CA 1
ATOM 2381 C C . GLU A 1 298 ? -5.468 -11.383 -7.494 1.00 93.00 298 GLU A C 1
ATOM 2383 O O . GLU A 1 298 ? -6.587 -10.899 -7.648 1.00 93.00 298 GLU A O 1
ATOM 2388 N N . GLY A 1 299 ? -4.844 -12.029 -8.482 1.00 95.38 299 GLY A N 1
ATOM 2389 C CA . GLY A 1 299 ? -5.419 -12.257 -9.809 1.00 95.38 299 GLY A CA 1
ATOM 2390 C C . GLY A 1 299 ? -4.966 -11.277 -10.892 1.00 95.38 299 GLY A C 1
ATOM 2391 O O . GLY A 1 299 ? -5.456 -11.363 -12.021 1.00 95.38 299 GLY A O 1
ATOM 2392 N N . VAL A 1 300 ? -4.010 -10.388 -10.600 1.00 93.31 300 VAL A N 1
ATOM 2393 C CA . VAL A 1 300 ? -3.412 -9.520 -11.620 1.00 93.31 300 VAL A CA 1
ATOM 2394 C C . VAL A 1 300 ? -2.599 -10.377 -12.587 1.00 93.31 300 VAL A C 1
ATOM 2396 O O . VAL A 1 300 ? -1.677 -11.103 -12.207 1.00 93.31 300 VAL A O 1
ATOM 2399 N N . LYS A 1 301 ? -2.958 -10.305 -13.867 1.00 92.75 301 LYS A N 1
ATOM 2400 C CA . LYS A 1 301 ? -2.212 -10.954 -14.949 1.00 92.75 301 LYS A CA 1
ATOM 2401 C C . LYS A 1 301 ? -1.090 -10.038 -15.396 1.00 92.75 301 LYS A C 1
ATOM 2403 O O . LYS A 1 301 ? -1.231 -8.827 -15.307 1.00 92.75 301 LYS A O 1
ATOM 2408 N N . PHE A 1 302 ? -0.023 -10.607 -15.936 1.00 87.31 302 PHE A N 1
ATOM 2409 C CA . PHE A 1 302 ? 1.113 -9.853 -16.449 1.00 87.31 302 PHE A CA 1
ATOM 2410 C C . PHE A 1 302 ? 1.475 -10.334 -17.856 1.00 87.31 302 PHE A C 1
ATOM 2412 O O . PHE A 1 302 ? 1.366 -11.524 -18.149 1.00 87.31 302 PHE A O 1
ATOM 2419 N N . TYR A 1 303 ? 1.897 -9.411 -18.712 1.00 84.25 303 TYR A N 1
ATOM 2420 C CA . TYR A 1 303 ? 2.517 -9.675 -20.004 1.00 84.25 303 TYR A CA 1
ATOM 2421 C C . TYR A 1 303 ? 3.929 -10.257 -19.829 1.00 84.25 303 TYR A C 1
ATOM 2423 O O . TYR A 1 303 ? 4.530 -10.163 -18.756 1.00 84.25 303 TYR A O 1
ATOM 2431 N N . ASP A 1 304 ? 4.503 -10.780 -20.915 1.00 80.25 304 ASP A N 1
ATOM 2432 C CA . ASP A 1 304 ? 5.857 -11.359 -20.930 1.00 80.25 304 ASP A CA 1
ATOM 2433 C C . ASP A 1 304 ? 6.957 -10.347 -20.567 1.00 80.25 304 ASP A C 1
ATOM 2435 O O . ASP A 1 304 ? 8.029 -10.717 -20.092 1.00 80.25 304 ASP A O 1
ATOM 2439 N N . ASN A 1 305 ? 6.690 -9.050 -20.754 1.00 73.25 305 ASN A N 1
ATOM 2440 C CA . ASN A 1 305 ? 7.584 -7.964 -20.345 1.00 73.25 305 ASN A CA 1
ATOM 2441 C C . ASN A 1 305 ? 7.458 -7.598 -18.851 1.00 73.25 305 ASN A C 1
ATOM 2443 O O . ASN A 1 305 ? 8.114 -6.661 -18.403 1.00 73.25 305 ASN A O 1
ATOM 2447 N N . GLY A 1 306 ? 6.610 -8.302 -18.095 1.00 75.56 306 GLY A N 1
ATOM 2448 C CA . GLY A 1 306 ? 6.362 -8.060 -16.678 1.00 75.56 306 GLY A CA 1
ATOM 2449 C C . GLY A 1 306 ? 5.332 -6.970 -16.376 1.00 75.56 306 GLY A C 1
ATOM 2450 O O . GLY A 1 306 ? 5.089 -6.722 -15.201 1.00 75.56 306 GLY A O 1
ATOM 2451 N N . ALA A 1 307 ? 4.708 -6.339 -17.379 1.00 80.88 307 ALA A N 1
ATOM 2452 C CA . ALA A 1 307 ? 3.645 -5.351 -17.175 1.00 80.88 307 ALA A CA 1
ATOM 2453 C C . ALA A 1 307 ? 2.310 -6.016 -16.788 1.00 80.88 307 ALA A C 1
ATOM 2455 O O . ALA A 1 307 ? 1.924 -6.971 -17.455 1.00 80.88 307 ALA A O 1
ATOM 2456 N N . PRO A 1 308 ? 1.586 -5.550 -15.753 1.00 85.25 308 PRO A N 1
ATOM 2457 C CA . PRO A 1 308 ? 0.250 -5.989 -15.444 1.00 85.25 308 PRO A CA 1
ATOM 2458 C C . PRO A 1 308 ? -0.680 -5.656 -16.612 1.00 85.25 308 PRO A C 1
ATOM 2460 O O . PRO A 1 308 ? -0.553 -4.640 -17.297 1.00 85.25 308 PRO A O 1
ATOM 2463 N N . VAL A 1 309 ? -1.597 -6.575 -16.856 1.00 89.62 309 VAL A N 1
ATOM 2464 C CA . VAL A 1 309 ? -2.592 -6.523 -17.918 1.00 89.62 309 VAL A CA 1
ATOM 2465 C C . VAL A 1 309 ? -3.831 -5.825 -17.375 1.00 89.62 309 VAL A C 1
ATOM 2467 O O . VAL A 1 309 ? -4.343 -6.212 -16.325 1.00 89.62 309 VAL A O 1
ATOM 2470 N N . GLY A 1 310 ? -4.347 -4.857 -18.128 1.00 88.81 310 GLY A N 1
ATOM 2471 C CA . GLY A 1 310 ? -5.555 -4.105 -17.791 1.00 88.81 310 GLY A CA 1
ATOM 2472 C C . GLY A 1 310 ? -5.270 -2.631 -17.533 1.00 88.81 310 GLY A C 1
ATOM 2473 O O . GLY A 1 310 ? -4.115 -2.199 -17.515 1.00 88.81 310 GLY A O 1
ATOM 2474 N N . ASP A 1 311 ? -6.342 -1.868 -17.357 1.00 91.81 311 ASP A N 1
ATOM 2475 C CA . ASP A 1 311 ? -6.248 -0.445 -17.064 1.00 91.81 311 ASP A CA 1
ATOM 2476 C C . ASP A 1 311 ? -5.974 -0.223 -15.569 1.00 91.81 311 ASP A C 1
ATOM 2478 O O . ASP A 1 311 ? -6.564 -0.906 -14.722 1.00 91.81 311 ASP A O 1
ATOM 2482 N N . PRO A 1 312 ? -5.071 0.710 -15.216 1.00 93.81 312 PRO A N 1
ATOM 2483 C CA . PRO A 1 312 ? -4.822 1.039 -13.825 1.00 93.81 312 PRO A CA 1
ATOM 2484 C C . PRO A 1 312 ? -6.068 1.681 -13.212 1.00 93.81 312 PRO A C 1
ATOM 2486 O O . PRO A 1 312 ? -6.652 2.598 -13.784 1.00 93.81 312 PRO A O 1
ATOM 2489 N N . PHE A 1 313 ? -6.419 1.249 -12.007 1.00 95.19 313 PHE A N 1
ATOM 2490 C CA . PHE A 1 313 ? -7.498 1.799 -11.202 1.00 95.19 313 PHE A CA 1
ATOM 2491 C C . PHE A 1 313 ? -7.362 3.323 -11.076 1.00 95.19 313 PHE A C 1
ATOM 2493 O O . PHE A 1 313 ? -6.316 3.836 -10.657 1.00 95.19 313 PHE A O 1
ATOM 2500 N N . SER A 1 314 ? -8.418 4.036 -11.455 1.00 93.94 314 SER A N 1
ATOM 2501 C CA . SER A 1 314 ? -8.521 5.501 -11.415 1.00 93.94 314 SER A CA 1
ATOM 2502 C C . SER A 1 314 ? -9.758 5.998 -10.670 1.00 93.94 314 SER A C 1
ATOM 2504 O O . SER A 1 314 ? -9.869 7.196 -10.428 1.00 93.94 314 SER A O 1
ATOM 2506 N N . ASP A 1 315 ? -10.666 5.099 -10.287 1.00 92.62 315 ASP A N 1
ATOM 2507 C CA . ASP A 1 315 ? -11.987 5.434 -9.745 1.00 92.62 315 ASP A CA 1
ATOM 2508 C C . ASP A 1 315 ? -11.923 5.691 -8.232 1.00 92.62 315 ASP A C 1
ATOM 2510 O O . ASP A 1 315 ? -12.650 5.104 -7.427 1.00 92.62 315 ASP A O 1
ATOM 2514 N N . PHE A 1 316 ? -10.995 6.559 -7.829 1.00 91.56 316 PHE A N 1
ATOM 2515 C CA . PHE A 1 316 ? -10.890 7.030 -6.456 1.00 91.56 316 PHE A CA 1
ATOM 2516 C C . PHE A 1 316 ? -12.095 7.903 -6.107 1.00 91.56 316 PHE A C 1
ATOM 2518 O O . PHE A 1 316 ? -12.586 8.692 -6.916 1.00 91.56 316 PHE A O 1
ATOM 2525 N N . TRP A 1 317 ? -12.566 7.788 -4.872 1.00 85.06 317 TRP A N 1
ATOM 2526 C CA . TRP A 1 317 ? -13.791 8.439 -4.429 1.00 85.06 317 TRP A CA 1
ATOM 2527 C C . TRP A 1 317 ? -13.478 9.439 -3.315 1.00 85.06 317 TRP A C 1
ATOM 2529 O O . TRP A 1 317 ? -12.989 9.079 -2.240 1.00 85.06 317 TRP A O 1
ATOM 2539 N N . GLY A 1 318 ? -13.755 10.714 -3.618 1.00 82.00 318 GLY A N 1
ATOM 2540 C CA . GLY A 1 318 ? -13.571 11.861 -2.727 1.00 82.00 318 GLY A CA 1
ATOM 2541 C C . GLY A 1 318 ? -12.126 12.106 -2.280 1.00 82.00 318 GLY A C 1
ATOM 2542 O O . GLY A 1 318 ? -11.194 11.394 -2.651 1.00 82.00 318 GLY A O 1
ATOM 2543 N N . CYS A 1 319 ? -11.936 13.128 -1.446 1.00 76.62 319 CYS A N 1
ATOM 2544 C CA . CYS A 1 319 ? -10.750 13.218 -0.602 1.00 76.62 319 CYS A CA 1
ATOM 2545 C C . 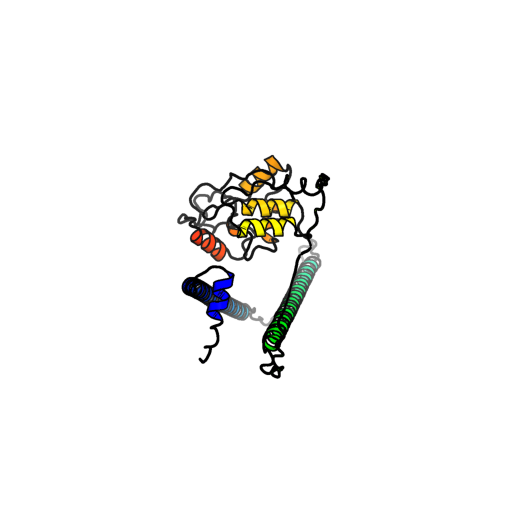CYS A 1 319 ? -11.085 12.570 0.747 1.00 76.62 319 CYS A C 1
ATOM 2547 O O . CYS A 1 319 ? -12.038 13.021 1.392 1.00 76.62 319 CYS A O 1
ATOM 2549 N N . PRO A 1 320 ? -10.350 11.539 1.199 1.00 72.12 320 PRO A N 1
ATOM 2550 C CA . PRO A 1 320 ? -10.539 11.001 2.537 1.00 72.12 320 PRO A CA 1
ATOM 2551 C C . PRO A 1 320 ? -10.390 12.123 3.570 1.00 72.12 320 PRO A C 1
ATOM 2553 O O . PRO A 1 320 ? -9.348 12.771 3.629 1.00 72.12 320 PRO A O 1
ATOM 2556 N N . ARG A 1 321 ? -11.435 12.383 4.363 1.00 67.62 321 ARG A N 1
ATOM 2557 C CA . ARG A 1 321 ? -11.310 13.269 5.525 1.00 67.62 321 ARG A CA 1
ATOM 2558 C C . ARG A 1 321 ? -10.480 12.581 6.606 1.00 67.62 321 ARG A C 1
ATOM 2560 O O . ARG A 1 321 ? -10.575 11.360 6.789 1.00 67.62 321 ARG A O 1
ATOM 2567 N N . ILE A 1 322 ? -9.678 13.395 7.276 1.00 62.00 322 ILE A N 1
ATOM 2568 C CA . ILE A 1 322 ? -8.734 13.037 8.330 1.00 62.00 322 ILE A CA 1
ATOM 2569 C C . ILE A 1 322 ? -9.238 13.609 9.639 1.00 62.00 322 ILE A C 1
ATOM 2571 O O . ILE A 1 322 ? -9.768 14.743 9.592 1.00 62.00 322 ILE A O 1
#

Radius of gyration: 33.67 Å; Cα contacts (8 Å, |Δi|>4): 175; chains: 1; bounding box: 119×64×85 Å